Protein AF-A0A943UZG1-F1 (afdb_monomer_lite)

InterPro domains:
  IPR005538 LrgA/CidA family [PF03788] (62-153)
  IPR005538 LrgA/CidA family [PTHR33931] (46-167)

pLDDT: mean 73.99, std 17.22, range [40.12, 97.56]

Structure (mmCIF, N/CA/C/O backbone):
data_AF-A0A943UZG1-F1
#
_entry.id   AF-A0A943UZG1-F1
#
loop_
_atom_site.group_PDB
_atom_site.id
_atom_site.type_symbol
_atom_site.label_atom_id
_atom_site.label_alt_id
_atom_site.label_comp_id
_atom_site.label_asym_id
_atom_site.label_entity_id
_atom_site.label_seq_id
_atom_site.pdbx_PDB_ins_code
_atom_site.Cartn_x
_atom_site.Cartn_y
_atom_site.Cartn_z
_atom_site.occupancy
_atom_site.B_iso_or_equiv
_atom_site.auth_seq_id
_atom_site.auth_comp_id
_atom_site.auth_asym_id
_atom_site.auth_atom_id
_atom_site.pdbx_PDB_model_num
ATOM 1 N N . MET A 1 1 ? 29.639 22.829 13.812 1.00 42.31 1 MET A N 1
ATOM 2 C CA . MET A 1 1 ? 29.689 22.124 15.112 1.00 42.31 1 MET A CA 1
ATOM 3 C C . MET A 1 1 ? 29.071 20.750 14.927 1.00 42.31 1 MET A C 1
ATOM 5 O O . MET A 1 1 ? 27.861 20.647 14.809 1.00 42.31 1 MET A O 1
ATOM 9 N N . GLN A 1 2 ? 29.910 19.725 14.804 1.00 42.12 2 GLN A N 1
ATOM 10 C CA . GLN A 1 2 ? 29.537 18.347 14.486 1.00 42.12 2 GLN A CA 1
ATOM 11 C C . GLN A 1 2 ? 30.137 17.489 15.607 1.00 42.12 2 GLN A C 1
ATOM 13 O O . GLN A 1 2 ? 31.353 17.330 15.679 1.00 42.12 2 GLN A O 1
ATOM 18 N N . ARG A 1 3 ? 29.311 17.070 16.573 1.00 41.12 3 ARG A N 1
ATOM 19 C CA . ARG A 1 3 ? 29.753 16.275 17.729 1.00 41.12 3 ARG A CA 1
ATOM 20 C C . ARG A 1 3 ? 29.623 14.795 17.389 1.00 41.12 3 ARG A C 1
ATOM 22 O O . ARG A 1 3 ? 28.531 14.272 17.212 1.00 41.12 3 ARG A O 1
ATOM 29 N N . ILE A 1 4 ? 30.788 14.178 17.290 1.00 45.97 4 ILE A N 1
ATOM 30 C CA . ILE A 1 4 ? 31.050 12.746 17.222 1.00 45.97 4 ILE A CA 1
ATOM 31 C C . ILE A 1 4 ? 30.587 12.125 18.550 1.00 45.97 4 ILE A C 1
ATOM 33 O O . ILE A 1 4 ? 31.058 12.540 19.609 1.00 45.97 4 ILE A O 1
ATOM 37 N N . TYR A 1 5 ? 29.658 11.168 18.500 1.00 45.47 5 TYR A N 1
ATOM 38 C CA . TYR A 1 5 ? 29.278 10.349 19.653 1.00 45.47 5 TYR A CA 1
ATOM 39 C C . TYR A 1 5 ? 30.258 9.171 19.718 1.00 45.47 5 TYR A C 1
ATOM 41 O O . TYR A 1 5 ? 30.204 8.264 18.891 1.00 45.47 5 TYR A O 1
ATOM 49 N N . ILE A 1 6 ? 31.213 9.242 20.645 1.00 44.59 6 ILE A N 1
ATOM 50 C CA . ILE A 1 6 ? 32.049 8.108 21.043 1.00 44.59 6 ILE A CA 1
ATOM 51 C C . ILE A 1 6 ? 31.259 7.361 22.119 1.00 44.59 6 ILE A C 1
ATOM 53 O O . ILE A 1 6 ? 31.006 7.913 23.187 1.00 44.59 6 ILE A O 1
ATOM 57 N N . GLU A 1 7 ? 30.848 6.135 21.817 1.00 59.09 7 GLU A N 1
ATOM 58 C CA . GLU A 1 7 ? 30.328 5.174 22.796 1.00 59.09 7 GLU A CA 1
ATOM 59 C C . GLU A 1 7 ? 31.475 4.738 23.731 1.00 59.09 7 GLU A C 1
ATOM 61 O O . GLU A 1 7 ? 32.523 4.303 23.235 1.00 59.09 7 GLU A O 1
ATOM 66 N N . PRO A 1 8 ? 31.338 4.864 25.063 1.00 55.12 8 PRO A N 1
ATOM 67 C CA . PRO A 1 8 ? 32.316 4.332 25.995 1.00 55.12 8 PRO A CA 1
ATOM 68 C C . PRO A 1 8 ? 32.171 2.808 26.109 1.00 55.12 8 PRO A C 1
ATOM 70 O O . PRO A 1 8 ? 31.188 2.274 26.607 1.00 55.12 8 PRO A O 1
ATOM 73 N N . SER A 1 9 ? 33.213 2.113 25.655 1.00 61.81 9 SER A N 1
ATOM 74 C CA . SER A 1 9 ? 33.473 0.697 25.909 1.00 61.81 9 SER A CA 1
ATOM 75 C C . SER A 1 9 ? 33.658 0.456 27.414 1.00 61.81 9 SER A C 1
ATOM 77 O O . SER A 1 9 ? 34.782 0.505 27.923 1.00 61.81 9 SER A O 1
ATOM 79 N N . ASP A 1 10 ? 32.561 0.173 28.116 1.00 48.44 10 ASP A N 1
ATOM 80 C CA . ASP A 1 10 ? 32.548 -0.217 29.525 1.00 48.44 10 ASP A CA 1
ATOM 81 C C . ASP A 1 10 ? 33.181 -1.598 29.730 1.00 48.44 10 ASP A C 1
ATOM 83 O O . ASP A 1 10 ? 32.559 -2.660 29.676 1.00 48.44 10 ASP A O 1
ATOM 87 N N . ALA A 1 11 ? 34.477 -1.558 30.015 1.00 49.50 11 ALA A N 1
ATOM 88 C CA . ALA A 1 11 ? 35.235 -2.642 30.595 1.00 49.50 11 ALA A CA 1
ATOM 89 C C . ALA A 1 11 ? 35.336 -2.440 32.114 1.00 49.50 11 ALA A C 1
ATOM 91 O O . ALA A 1 11 ? 36.222 -1.722 32.574 1.00 49.50 11 ALA A O 1
ATOM 92 N N . ARG A 1 12 ? 34.514 -3.150 32.903 1.00 45.66 12 ARG A N 1
ATOM 93 C CA . ARG A 1 12 ? 35.023 -3.999 34.001 1.00 45.66 12 ARG A CA 1
ATOM 94 C C . ARG A 1 12 ? 33.934 -4.758 34.777 1.00 45.66 12 ARG A C 1
ATOM 96 O O . ARG A 1 12 ? 33.184 -4.177 35.548 1.00 45.66 12 ARG A O 1
ATOM 103 N N . ARG A 1 13 ? 34.131 -6.084 34.770 1.00 43.59 13 ARG A N 1
ATOM 104 C CA . ARG A 1 13 ? 34.257 -6.946 35.963 1.00 43.59 13 ARG A CA 1
ATOM 105 C C . ARG A 1 13 ? 32.963 -7.578 36.506 1.00 43.59 13 ARG A C 1
ATOM 107 O O . ARG A 1 13 ? 32.302 -7.041 37.380 1.00 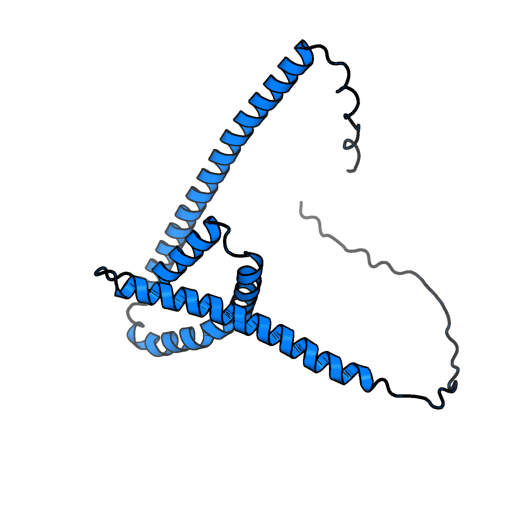43.59 13 ARG A O 1
ATOM 114 N N . SER A 1 14 ? 32.779 -8.852 36.170 1.00 41.06 14 SER A N 1
ATOM 115 C CA . SER A 1 14 ? 32.630 -9.873 37.211 1.00 41.06 14 SER A CA 1
ATOM 116 C C . SER A 1 14 ? 33.563 -11.040 36.894 1.00 41.06 14 SER A C 1
ATOM 118 O O . SER A 1 14 ? 33.477 -11.716 35.878 1.00 41.06 14 SER A O 1
ATOM 120 N N . THR A 1 15 ? 34.559 -11.162 37.756 1.00 48.59 15 THR A N 1
ATOM 121 C CA . THR A 1 15 ? 35.459 -12.292 37.902 1.00 48.59 15 THR A CA 1
ATOM 122 C C . THR A 1 15 ? 34.727 -13.387 38.666 1.00 48.59 15 THR A C 1
ATOM 124 O O . THR A 1 15 ? 34.298 -13.148 39.793 1.00 48.59 15 THR A O 1
ATOM 127 N N . THR A 1 16 ? 34.661 -14.586 38.111 1.00 50.47 16 THR A N 1
ATOM 128 C CA . THR A 1 16 ? 34.704 -15.824 38.894 1.00 50.47 16 THR A CA 1
ATOM 129 C C . THR A 1 16 ? 35.611 -16.789 38.128 1.00 50.47 16 THR A C 1
ATOM 131 O O . THR A 1 16 ? 35.355 -17.036 36.950 1.00 50.47 16 THR A O 1
ATOM 134 N N . PRO A 1 17 ? 36.729 -17.243 38.721 1.00 58.03 17 PRO A N 1
ATOM 135 C CA . PRO A 1 17 ? 37.514 -18.343 38.179 1.00 58.03 17 PRO A CA 1
ATOM 136 C C . PRO A 1 17 ? 36.690 -19.613 38.386 1.00 58.03 17 PRO A C 1
ATOM 138 O O . PRO A 1 17 ? 36.539 -20.044 39.526 1.00 58.03 17 PRO A O 1
ATOM 141 N N . ASP A 1 18 ? 36.104 -20.148 37.317 1.00 49.22 18 ASP A N 1
ATOM 142 C CA . ASP A 1 18 ? 35.483 -21.469 37.370 1.00 49.22 18 ASP A CA 1
ATOM 143 C C . ASP A 1 18 ? 36.518 -22.512 36.954 1.00 49.22 18 ASP A C 1
ATOM 145 O O . ASP A 1 18 ? 37.171 -22.414 35.910 1.00 49.22 18 ASP A O 1
ATOM 149 N N . ASP A 1 19 ? 36.722 -23.419 37.894 1.00 41.19 19 ASP A N 1
ATOM 150 C CA . ASP A 1 19 ? 37.766 -24.415 38.002 1.00 41.19 19 ASP A CA 1
ATOM 151 C C . ASP A 1 19 ? 37.566 -25.517 36.957 1.00 41.19 19 ASP A C 1
ATOM 153 O O . ASP A 1 19 ? 36.447 -25.931 36.649 1.00 41.19 19 ASP A O 1
ATOM 157 N N . GLY A 1 20 ? 38.667 -26.014 36.404 1.00 52.84 20 GLY A N 1
ATOM 158 C CA . GLY A 1 20 ? 38.650 -27.154 35.505 1.00 52.84 20 GLY A CA 1
ATOM 159 C C . GLY A 1 20 ? 38.309 -28.429 36.267 1.00 52.84 20 GLY A C 1
ATOM 160 O O . GLY A 1 20 ? 39.207 -29.186 36.622 1.00 52.84 20 GLY A O 1
ATOM 161 N N . THR A 1 21 ? 37.018 -28.714 36.439 1.00 40.12 21 THR A N 1
ATOM 162 C CA . THR A 1 21 ? 36.531 -30.046 36.815 1.00 40.12 21 THR A CA 1
ATOM 163 C C . THR A 1 21 ? 35.717 -30.649 35.664 1.00 40.12 21 THR A C 1
ATOM 165 O O . THR A 1 21 ? 34.626 -30.186 35.332 1.00 40.12 21 THR A O 1
ATOM 168 N N . PRO A 1 22 ? 36.238 -31.687 34.985 1.00 58.72 22 PRO A N 1
ATOM 169 C CA . PRO A 1 22 ? 35.410 -32.563 34.183 1.00 58.72 22 PRO A CA 1
ATOM 170 C C . PRO A 1 22 ? 34.643 -33.505 35.117 1.00 58.72 22 PRO A C 1
ATOM 172 O O . PRO A 1 22 ? 35.262 -34.153 35.957 1.00 58.72 22 PRO A O 1
ATOM 175 N N . ASN A 1 23 ? 33.341 -33.660 34.849 1.00 51.97 23 ASN A N 1
ATOM 176 C CA . ASN A 1 23 ? 32.463 -34.752 35.295 1.00 51.97 23 ASN A CA 1
ATOM 177 C C . ASN A 1 23 ? 31.695 -34.549 36.613 1.00 51.97 23 ASN A C 1
ATOM 179 O O . ASN A 1 23 ? 32.206 -34.816 37.692 1.00 51.97 23 ASN A O 1
ATOM 183 N N . GLU A 1 24 ? 30.398 -34.260 36.478 1.00 51.22 24 GLU A N 1
ATOM 184 C CA . GLU A 1 24 ? 29.400 -34.691 37.455 1.00 51.22 24 GLU A CA 1
ATOM 185 C C . GLU A 1 24 ? 28.135 -35.173 36.720 1.00 51.22 24 GLU A C 1
ATOM 187 O O . GLU A 1 24 ? 27.254 -34.415 36.323 1.00 51.22 24 GLU A O 1
ATOM 192 N N . GLN A 1 25 ? 28.119 -36.475 36.429 1.00 56.44 25 GLN A N 1
ATOM 193 C CA . GLN A 1 25 ? 27.022 -37.358 36.824 1.00 56.44 25 GLN A CA 1
ATOM 194 C C . GLN A 1 25 ? 25.585 -36.823 36.589 1.00 56.44 25 GLN A C 1
ATOM 196 O O . GLN A 1 25 ? 24.918 -36.364 37.511 1.00 56.44 25 GLN A O 1
ATOM 201 N N . ASN A 1 26 ? 25.030 -37.011 35.384 1.00 51.50 26 ASN A N 1
ATOM 202 C CA . ASN A 1 26 ? 23.569 -37.056 35.200 1.00 51.50 26 ASN A CA 1
ATOM 203 C C . ASN A 1 26 ? 23.139 -38.431 34.650 1.00 51.50 26 ASN A C 1
ATOM 205 O O . ASN A 1 26 ? 23.034 -38.587 33.428 1.00 51.50 26 ASN A O 1
ATOM 209 N N . PRO A 1 27 ? 22.946 -39.444 35.518 1.00 58.12 27 PRO A N 1
ATOM 210 C CA . PRO A 1 27 ? 22.469 -40.762 35.136 1.00 58.12 27 PRO A CA 1
ATOM 211 C C . PRO A 1 27 ? 20.939 -40.830 35.300 1.00 58.12 27 PRO A C 1
ATOM 213 O O . PRO A 1 27 ? 20.407 -40.621 36.382 1.00 58.12 27 PRO A O 1
ATOM 216 N N . ASP A 1 28 ? 20.252 -41.151 34.204 1.00 51.72 28 ASP A N 1
ATOM 217 C CA . ASP A 1 28 ? 18.876 -41.661 34.129 1.00 51.72 28 ASP A CA 1
ATOM 218 C C . ASP A 1 28 ? 17.694 -40.772 34.571 1.00 51.72 28 ASP A C 1
ATOM 220 O O . ASP A 1 28 ? 17.421 -40.563 35.748 1.00 51.72 28 ASP A O 1
ATOM 224 N N . GLY A 1 29 ? 16.830 -40.432 33.600 1.00 51.03 29 GLY A N 1
ATOM 225 C CA . GLY A 1 29 ? 15.393 -40.386 33.895 1.00 51.03 29 GLY A CA 1
ATOM 226 C C . GLY A 1 29 ? 14.535 -39.399 33.109 1.00 51.03 29 GLY A C 1
ATOM 227 O O . GLY A 1 29 ? 14.232 -38.314 33.581 1.00 51.03 29 GLY A O 1
ATOM 228 N N . ILE A 1 30 ? 13.973 -39.879 31.994 1.00 54.44 30 ILE A N 1
ATOM 229 C CA . ILE A 1 30 ? 12.757 -39.368 31.326 1.00 54.44 30 ILE A CA 1
ATOM 230 C C . ILE A 1 30 ? 12.957 -38.147 30.408 1.00 54.44 30 ILE A C 1
ATOM 232 O O . ILE A 1 30 ? 12.851 -36.979 30.770 1.00 54.44 30 ILE A O 1
ATOM 236 N N . ALA A 1 31 ? 13.104 -38.457 29.119 1.00 61.31 31 ALA A N 1
ATOM 237 C CA . ALA A 1 31 ? 12.947 -37.509 28.027 1.00 61.31 31 ALA A CA 1
ATOM 238 C C . ALA A 1 31 ? 11.597 -36.754 28.112 1.00 61.31 31 ALA A C 1
ATOM 240 O O . ALA A 1 31 ? 10.551 -37.398 28.239 1.00 61.31 31 ALA A O 1
ATOM 241 N N . PRO A 1 32 ? 11.544 -35.424 27.895 1.00 56.97 32 PRO A N 1
ATOM 242 C CA . PRO A 1 32 ? 10.287 -34.681 27.830 1.00 56.97 32 PRO A CA 1
ATOM 243 C C . PRO A 1 32 ? 9.597 -34.896 26.467 1.00 56.97 32 PRO A C 1
ATOM 245 O O . PRO A 1 32 ? 9.333 -33.957 25.715 1.00 56.97 32 PRO A O 1
ATOM 248 N N . ARG A 1 33 ? 9.309 -36.152 26.093 1.00 57.81 33 ARG A N 1
ATOM 249 C CA . ARG A 1 33 ? 8.631 -36.493 24.826 1.00 57.81 33 ARG A CA 1
ATOM 250 C C . ARG A 1 33 ? 7.138 -36.146 24.847 1.00 57.81 33 ARG A C 1
ATOM 252 O O . ARG A 1 33 ? 6.576 -35.872 23.788 1.00 57.81 33 ARG A O 1
ATOM 259 N N . ALA A 1 34 ? 6.523 -36.050 26.027 1.00 54.53 34 ALA A N 1
ATOM 260 C CA . ALA A 1 34 ? 5.116 -35.666 26.176 1.00 54.53 34 ALA A CA 1
ATOM 261 C C . ALA A 1 34 ? 4.834 -34.209 25.750 1.00 54.53 34 ALA A C 1
ATOM 263 O O . ALA A 1 34 ? 3.769 -33.921 25.218 1.00 54.53 34 ALA A O 1
ATOM 264 N N . ARG A 1 35 ? 5.811 -33.293 25.860 1.00 56.38 35 ARG A N 1
ATOM 265 C CA . ARG A 1 35 ? 5.616 -31.862 25.545 1.00 56.38 35 ARG A CA 1
ATOM 266 C C . ARG A 1 35 ? 5.685 -31.524 24.049 1.00 56.38 35 ARG A C 1
ATOM 268 O O . ARG A 1 35 ? 5.216 -30.463 23.636 1.00 56.38 35 ARG A O 1
ATOM 275 N N . ARG A 1 36 ? 6.281 -32.393 23.217 1.00 55.12 36 ARG A N 1
ATOM 276 C CA . ARG A 1 36 ? 6.397 -32.162 21.759 1.00 55.12 36 ARG A CA 1
ATOM 277 C C . ARG A 1 36 ? 5.070 -32.360 21.025 1.00 55.12 36 ARG A C 1
ATOM 279 O O . ARG A 1 36 ? 4.822 -31.664 20.043 1.00 55.12 36 ARG A O 1
ATOM 286 N N . ARG A 1 37 ? 4.217 -33.271 21.501 1.00 55.31 37 ARG A N 1
ATOM 287 C CA . ARG A 1 37 ? 2.959 -33.628 20.824 1.00 55.31 37 ARG A CA 1
ATOM 288 C C . ARG A 1 37 ? 1.903 -32.521 20.932 1.00 55.31 37 ARG A C 1
ATOM 290 O O . ARG A 1 37 ? 1.179 -32.268 19.972 1.00 55.31 37 ARG A O 1
ATOM 297 N N . ASP A 1 38 ? 1.908 -31.779 22.037 1.00 51.47 38 ASP A N 1
ATOM 298 C CA . ASP A 1 38 ? 0.957 -30.685 22.271 1.00 51.47 38 ASP A CA 1
ATOM 299 C C . ASP A 1 38 ? 1.320 -29.401 21.513 1.00 51.47 38 ASP A C 1
ATOM 301 O O . ASP A 1 38 ? 0.439 -28.641 21.104 1.00 51.47 38 ASP A O 1
ATOM 305 N N . LYS A 1 39 ? 2.616 -29.172 21.250 1.00 52.12 39 LYS A N 1
ATOM 306 C CA . LYS A 1 39 ? 3.095 -28.004 20.491 1.00 52.12 39 LYS A CA 1
ATOM 307 C C . LYS A 1 39 ? 2.627 -28.056 19.030 1.00 52.12 39 LYS A C 1
ATOM 309 O O . LYS A 1 39 ? 2.062 -27.082 18.544 1.00 52.12 39 LYS A O 1
ATOM 314 N N . ALA A 1 40 ? 2.718 -29.224 18.389 1.00 55.38 40 ALA A N 1
ATOM 315 C CA . ALA A 1 40 ? 2.257 -29.430 17.010 1.00 55.38 40 ALA A CA 1
ATOM 316 C C . ALA A 1 40 ? 0.739 -29.199 16.837 1.00 55.38 40 ALA A C 1
ATOM 318 O O . ALA A 1 40 ? 0.288 -28.626 15.840 1.00 55.38 40 ALA A O 1
ATOM 319 N N . LYS A 1 41 ? -0.064 -29.586 17.840 1.00 54.66 41 LYS A N 1
ATOM 320 C CA . LYS A 1 41 ? -1.522 -29.383 17.822 1.00 54.66 41 LYS A CA 1
ATOM 321 C C . LYS A 1 41 ? -1.912 -27.926 18.105 1.00 54.66 41 LYS A C 1
ATOM 323 O O . LYS A 1 41 ? -2.911 -27.445 17.569 1.00 54.66 41 LYS A O 1
ATOM 328 N N . ARG A 1 42 ? -1.123 -27.208 18.916 1.00 58.00 42 ARG A N 1
ATOM 329 C CA . ARG A 1 42 ? -1.310 -25.776 19.208 1.00 58.00 42 ARG A CA 1
ATOM 330 C C . ARG A 1 42 ? -0.932 -24.889 18.020 1.00 58.00 42 ARG A C 1
ATOM 332 O O . ARG A 1 42 ? -1.643 -23.924 17.750 1.00 58.00 42 ARG A O 1
ATOM 339 N N . ASP A 1 43 ? 0.118 -25.246 17.287 1.00 62.19 43 ASP A N 1
ATOM 340 C CA . ASP A 1 43 ? 0.567 -24.504 16.103 1.00 62.19 43 ASP A CA 1
ATOM 341 C C . ASP A 1 43 ? -0.420 -24.654 14.929 1.00 62.19 43 ASP A C 1
ATOM 343 O O . ASP A 1 43 ? -0.740 -23.670 14.265 1.00 62.19 43 ASP A O 1
ATOM 347 N N . SER A 1 44 ? -1.040 -25.829 14.763 1.00 62.91 44 SER A N 1
ATOM 348 C CA . SER A 1 44 ? -2.086 -26.048 13.745 1.00 62.91 44 SER A CA 1
ATOM 349 C C . SER A 1 44 ? -3.372 -25.249 14.009 1.00 62.91 44 SER A C 1
ATOM 351 O O . SER A 1 44 ? -4.003 -24.757 13.077 1.00 62.91 44 SER A O 1
ATOM 353 N N . ARG A 1 45 ? -3.759 -25.058 15.281 1.00 63.03 45 ARG A N 1
ATOM 354 C CA . ARG A 1 45 ? -4.920 -24.216 15.639 1.00 63.03 45 ARG A CA 1
ATOM 355 C C . ARG A 1 45 ? -4.657 -22.731 15.381 1.00 63.03 45 ARG A C 1
ATOM 357 O O . ARG A 1 45 ? -5.561 -22.022 14.952 1.00 63.03 45 ARG A O 1
ATOM 364 N N . LYS A 1 46 ? -3.419 -22.272 15.598 1.00 64.69 46 LYS A N 1
ATOM 365 C CA . LYS A 1 46 ? -2.994 -20.905 15.260 1.00 64.69 46 LYS A CA 1
ATOM 366 C C . LYS A 1 46 ? -2.956 -20.680 13.749 1.00 64.69 46 LYS A C 1
ATOM 368 O O . LYS A 1 46 ? -3.407 -19.638 13.287 1.00 64.69 46 LYS A O 1
ATOM 373 N N . LEU A 1 47 ? -2.486 -21.671 12.988 1.00 69.88 47 LEU A N 1
ATOM 374 C CA . LEU A 1 47 ? -2.504 -21.628 11.526 1.00 69.88 47 LEU A CA 1
ATOM 375 C C . LEU A 1 47 ? -3.941 -21.587 10.982 1.00 69.88 47 LEU A C 1
ATOM 377 O O . LEU A 1 47 ? -4.243 -20.769 10.121 1.00 69.88 47 LEU A O 1
ATOM 381 N N . GLY A 1 48 ? -4.854 -22.387 11.545 1.00 73.50 48 GLY A N 1
ATOM 382 C CA . GLY A 1 48 ? -6.274 -22.354 11.177 1.00 73.50 48 GLY A CA 1
ATOM 383 C C . GLY A 1 48 ? -6.933 -20.993 11.427 1.00 73.50 48 GLY A C 1
ATOM 384 O O . GLY A 1 48 ? -7.721 -20.523 10.609 1.00 73.50 48 GLY A O 1
ATOM 385 N N . MET A 1 49 ? -6.556 -20.311 12.511 1.00 73.38 49 MET A N 1
ATOM 386 C CA . MET A 1 49 ? -7.026 -18.956 12.811 1.00 73.38 49 MET A CA 1
ATOM 387 C C . MET A 1 49 ? -6.522 -17.922 11.785 1.00 73.38 49 MET A C 1
ATOM 389 O O . MET A 1 49 ? -7.274 -17.022 11.421 1.00 73.38 49 MET A O 1
ATOM 393 N N . PHE A 1 50 ? -5.308 -18.098 11.249 1.00 77.38 50 PHE A N 1
ATOM 394 C CA . PHE A 1 50 ? -4.782 -17.312 10.123 1.00 77.38 50 PHE A CA 1
ATOM 395 C C . PHE A 1 50 ? -5.522 -17.595 8.811 1.00 77.38 50 PHE A C 1
ATOM 397 O O . PHE A 1 50 ? -5.903 -16.661 8.110 1.00 77.38 50 PHE A O 1
ATOM 404 N N . CYS A 1 51 ? -5.769 -18.867 8.485 1.00 79.56 51 CYS A N 1
ATOM 405 C CA . CYS A 1 51 ? -6.517 -19.241 7.282 1.00 79.56 51 CYS A CA 1
ATOM 406 C C . CYS A 1 51 ? -7.936 -18.659 7.295 1.00 79.56 51 CYS A C 1
ATOM 408 O O . CYS A 1 51 ? -8.408 -18.188 6.266 1.00 79.56 51 CYS A O 1
ATOM 410 N N . ILE A 1 52 ? -8.593 -18.626 8.458 1.00 80.50 52 ILE A N 1
ATOM 411 C CA . ILE A 1 52 ? -9.911 -17.998 8.627 1.00 80.50 52 ILE A CA 1
ATOM 412 C C . ILE A 1 52 ? -9.847 -16.483 8.405 1.00 80.50 52 ILE A C 1
ATOM 414 O O . ILE A 1 52 ? -10.743 -15.919 7.784 1.00 80.50 52 ILE A O 1
ATOM 418 N N . GLN A 1 53 ? -8.795 -15.810 8.875 1.00 83.50 53 GLN A N 1
ATOM 419 C CA . GLN A 1 53 ? -8.613 -14.377 8.623 1.00 83.50 53 GLN A CA 1
ATOM 420 C C . GLN A 1 53 ? -8.330 -14.082 7.143 1.00 83.50 53 GLN A C 1
ATOM 422 O O . GLN A 1 53 ? -8.861 -13.114 6.600 1.00 83.50 53 GLN A O 1
ATOM 427 N N . LEU A 1 54 ? -7.556 -14.937 6.466 1.00 84.88 54 LEU A N 1
ATOM 428 C CA . LEU A 1 54 ? -7.325 -14.828 5.025 1.00 84.88 54 LEU A CA 1
ATOM 429 C C . LEU A 1 54 ? -8.619 -15.073 4.239 1.00 84.88 54 LEU A C 1
ATOM 431 O O . LEU A 1 54 ? -8.924 -14.333 3.309 1.00 84.88 54 LEU A O 1
ATOM 435 N N . ALA A 1 55 ? -9.401 -16.075 4.646 1.00 85.25 55 ALA A N 1
ATOM 436 C CA . ALA A 1 55 ? -10.704 -16.373 4.064 1.00 85.25 55 ALA A CA 1
ATOM 437 C C . ALA A 1 55 ? -11.699 -15.225 4.275 1.00 85.25 55 ALA A C 1
ATOM 439 O O . ALA A 1 55 ? -12.486 -14.937 3.381 1.00 85.25 55 ALA A O 1
ATOM 440 N N . PHE A 1 56 ? -11.635 -14.526 5.412 1.00 85.94 56 PHE A N 1
ATOM 441 C CA . PHE A 1 56 ? -12.428 -13.322 5.643 1.00 85.94 56 PHE A CA 1
ATOM 442 C C . PHE A 1 56 ? -12.056 -12.200 4.662 1.00 85.94 56 PHE A C 1
ATOM 444 O O . PHE A 1 56 ? -12.943 -11.651 4.013 1.00 85.94 56 PHE A O 1
ATOM 451 N N . LEU A 1 57 ? -10.760 -11.902 4.492 1.00 87.31 57 LEU A N 1
ATOM 452 C CA . LEU A 1 57 ? -10.293 -10.912 3.512 1.00 87.31 57 LEU A CA 1
ATOM 453 C C . LEU A 1 57 ? -10.703 -11.300 2.080 1.00 87.31 57 LEU A C 1
ATOM 455 O O . LEU A 1 57 ? -11.223 -10.469 1.340 1.00 87.31 57 LEU A O 1
ATOM 459 N N . ALA A 1 58 ? -10.530 -12.571 1.710 1.00 8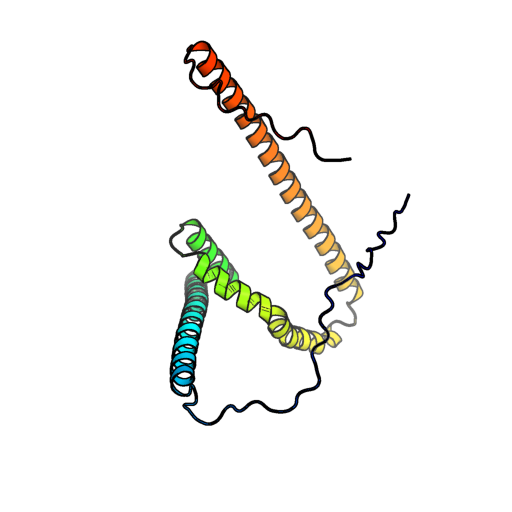7.31 58 ALA A N 1
ATOM 460 C CA . ALA A 1 58 ? -10.969 -13.100 0.421 1.00 87.31 58 ALA A CA 1
ATOM 461 C C . ALA A 1 58 ? -12.494 -12.996 0.244 1.00 87.31 58 ALA A C 1
ATOM 463 O O . ALA A 1 58 ? -12.961 -12.647 -0.837 1.00 87.31 58 ALA A O 1
ATOM 464 N N . GLY A 1 59 ? -13.263 -13.234 1.308 1.00 88.25 59 GLY A N 1
ATOM 465 C CA . GLY A 1 59 ? -14.713 -13.073 1.332 1.00 88.25 59 GLY A CA 1
ATOM 466 C C . GLY A 1 59 ? -15.140 -11.629 1.084 1.00 88.25 59 GLY A C 1
ATOM 467 O O . GLY A 1 59 ? -16.008 -11.391 0.251 1.00 88.25 59 GLY A O 1
ATOM 468 N N . VAL A 1 60 ? -14.489 -10.653 1.727 1.00 86.44 60 VAL A N 1
ATOM 469 C CA . VAL A 1 60 ? -14.749 -9.224 1.476 1.00 86.44 60 VAL A CA 1
ATOM 470 C C . VAL A 1 60 ? -14.419 -8.850 0.031 1.00 86.44 60 VAL A C 1
ATOM 472 O O . VAL A 1 60 ? -15.217 -8.170 -0.610 1.00 86.44 60 VAL A O 1
ATOM 475 N N . CYS A 1 61 ? -13.298 -9.333 -0.514 1.00 88.44 61 CYS A N 1
ATOM 476 C CA . CYS A 1 61 ? -12.954 -9.116 -1.920 1.00 88.44 61 CYS A CA 1
ATOM 477 C C . CYS A 1 61 ? -13.976 -9.747 -2.879 1.00 88.44 61 CYS A C 1
ATOM 479 O O . CYS A 1 61 ? -14.348 -9.137 -3.878 1.00 88.44 61 CYS A O 1
ATOM 481 N N . TYR A 1 62 ? -14.465 -10.949 -2.570 1.00 89.44 62 TYR A N 1
ATOM 482 C CA . TYR A 1 62 ? -15.487 -11.626 -3.366 1.00 89.44 62 TYR A CA 1
ATOM 483 C C . TYR A 1 62 ? -16.811 -10.858 -3.353 1.00 89.44 62 TYR A C 1
ATOM 485 O O . TYR A 1 62 ? -17.394 -10.617 -4.409 1.00 89.44 62 TYR A O 1
ATOM 493 N N . VAL A 1 63 ? -17.252 -10.405 -2.175 1.00 86.75 63 VAL A N 1
ATOM 494 C CA . VAL A 1 63 ? -18.445 -9.561 -2.033 1.00 86.75 63 VAL A CA 1
ATOM 495 C C . VAL A 1 63 ? -18.256 -8.238 -2.773 1.00 86.75 63 VAL A C 1
ATOM 497 O O . VAL A 1 63 ? -19.139 -7.837 -3.522 1.00 86.75 63 VAL A O 1
ATOM 500 N N . GLY A 1 64 ? -17.100 -7.582 -2.643 1.00 85.00 64 GLY A N 1
ATOM 501 C CA . GLY A 1 64 ? -16.809 -6.339 -3.359 1.00 85.00 64 GLY A CA 1
ATOM 502 C C . GLY A 1 64 ? -16.800 -6.500 -4.876 1.00 85.00 64 GLY A C 1
ATOM 503 O O . GLY A 1 64 ? -17.299 -5.624 -5.583 1.00 85.00 64 GLY A O 1
ATOM 504 N N . ASN A 1 65 ? -16.323 -7.638 -5.380 1.00 86.94 65 ASN A N 1
ATOM 505 C CA . ASN A 1 65 ? -16.387 -7.965 -6.800 1.00 86.94 65 ASN A CA 1
ATOM 506 C C . ASN A 1 65 ? -17.820 -8.283 -7.264 1.00 86.94 65 ASN A C 1
ATOM 508 O O . ASN A 1 65 ? -18.230 -7.827 -8.326 1.00 86.94 65 ASN A O 1
ATOM 512 N N . ALA A 1 66 ? -18.609 -9.003 -6.460 1.00 84.06 66 ALA A N 1
ATOM 513 C CA . ALA A 1 66 ? -20.015 -9.290 -6.757 1.00 84.06 66 ALA A CA 1
ATOM 514 C C . ALA A 1 66 ? -20.882 -8.016 -6.765 1.00 84.06 66 ALA A C 1
ATOM 516 O O . ALA A 1 66 ? -21.751 -7.850 -7.622 1.00 84.06 66 ALA A O 1
ATOM 517 N N . VAL A 1 67 ? -20.612 -7.086 -5.843 1.00 81.19 67 VAL A N 1
ATOM 518 C CA . VAL A 1 67 ? -21.257 -5.767 -5.793 1.00 81.19 67 VAL A CA 1
ATOM 519 C C . VAL A 1 67 ? -20.848 -4.927 -7.003 1.00 81.19 67 VAL A C 1
ATOM 521 O O . VAL A 1 67 ? -21.717 -4.371 -7.664 1.00 81.19 67 VAL A O 1
ATOM 524 N N . SER A 1 68 ? -19.556 -4.887 -7.344 1.00 82.25 68 SER A N 1
ATOM 525 C CA . SER A 1 68 ? -19.055 -4.209 -8.551 1.00 82.25 68 SER A CA 1
ATOM 526 C C . SER A 1 68 ? -19.706 -4.755 -9.828 1.00 82.25 68 SER A C 1
ATOM 528 O O . SER A 1 68 ? -20.159 -3.969 -10.648 1.00 82.25 68 SER A O 1
ATOM 530 N N . ALA A 1 69 ? -19.862 -6.077 -9.953 1.00 76.19 69 ALA A N 1
ATOM 531 C CA . ALA A 1 69 ? -20.531 -6.705 -11.094 1.00 76.19 69 ALA A CA 1
ATOM 532 C C . ALA A 1 69 ? -22.043 -6.416 -11.165 1.00 76.19 69 ALA A C 1
ATOM 534 O O . ALA A 1 69 ? -22.631 -6.470 -12.243 1.00 76.19 69 ALA A O 1
ATOM 535 N N . SER A 1 70 ? -22.676 -6.116 -10.026 1.00 74.38 70 SER A N 1
ATOM 536 C CA . SER A 1 70 ? -24.095 -5.740 -9.959 1.00 74.38 70 SER A CA 1
ATOM 537 C C . SER A 1 70 ? -24.326 -4.262 -10.291 1.00 74.38 70 SER A C 1
ATOM 539 O O . SER A 1 70 ? -25.450 -3.870 -10.605 1.00 74.38 70 SER A O 1
ATOM 541 N N . LEU A 1 71 ? -23.280 -3.432 -10.225 1.00 69.94 71 LEU A N 1
ATOM 542 C CA . LEU A 1 71 ? -23.334 -2.039 -10.644 1.00 69.94 71 LEU A CA 1
ATOM 543 C C . LEU A 1 71 ? -22.991 -1.931 -12.146 1.00 69.94 71 LEU A C 1
ATOM 545 O O . LEU A 1 71 ? -21.937 -2.392 -12.569 1.00 69.94 71 LEU A O 1
ATOM 549 N N . PRO A 1 72 ? -23.805 -1.243 -12.966 1.00 65.75 72 PRO A N 1
ATOM 550 C CA . PRO A 1 72 ? -23.558 -1.052 -14.404 1.00 65.75 72 PRO A CA 1
ATOM 551 C C . PRO A 1 72 ? -22.397 -0.085 -14.727 1.00 65.75 72 PRO A C 1
ATOM 553 O O . PRO A 1 72 ? -22.253 0.369 -15.860 1.00 65.75 72 PRO A O 1
ATOM 556 N N . ILE A 1 73 ? -21.579 0.268 -13.733 1.00 66.75 73 ILE A N 1
ATOM 557 C CA . ILE A 1 73 ? -20.474 1.223 -13.832 1.00 66.75 73 ILE A CA 1
ATOM 558 C C . ILE A 1 73 ? -19.166 0.431 -13.797 1.00 66.75 73 ILE A C 1
ATOM 560 O O . ILE A 1 73 ? -18.976 -0.390 -12.905 1.00 66.75 73 ILE A O 1
ATOM 564 N N . ALA A 1 74 ? -18.243 0.695 -14.726 1.00 69.75 74 ALA A N 1
ATOM 565 C CA . ALA A 1 74 ? -16.952 0.007 -14.835 1.00 69.75 74 ALA A CA 1
ATOM 566 C C . ALA A 1 74 ? -15.960 0.414 -13.722 1.00 69.75 74 ALA A C 1
ATOM 568 O O . ALA A 1 74 ? -14.882 0.941 -13.989 1.00 69.75 74 ALA A O 1
ATOM 569 N N . ILE A 1 75 ? -16.326 0.209 -12.456 1.00 76.75 75 ILE A N 1
ATOM 570 C CA . ILE A 1 75 ? -15.427 0.380 -11.315 1.00 76.75 75 ILE A CA 1
ATOM 571 C C . ILE A 1 75 ? -14.770 -0.976 -11.049 1.00 76.75 75 ILE A C 1
ATOM 573 O O . ILE A 1 75 ? -15.485 -1.931 -10.745 1.00 76.75 75 ILE A O 1
ATOM 577 N N . PRO A 1 76 ? -13.431 -1.089 -11.122 1.00 82.94 76 PRO A N 1
ATOM 578 C CA . PRO A 1 76 ? -12.733 -2.325 -10.793 1.00 82.94 76 PRO A CA 1
ATOM 579 C C . PRO A 1 76 ? -13.102 -2.819 -9.389 1.00 82.94 76 PRO A C 1
ATOM 581 O O . PRO A 1 76 ? -13.038 -2.050 -8.424 1.00 82.94 76 PRO A O 1
ATOM 584 N N . GLY A 1 77 ? -13.409 -4.113 -9.254 1.00 84.62 77 GLY A N 1
ATOM 585 C CA . GLY A 1 77 ? -13.816 -4.725 -7.982 1.00 84.62 77 GLY A CA 1
ATOM 586 C C . GLY A 1 77 ? -12.847 -4.481 -6.814 1.00 84.62 77 GLY A C 1
ATOM 587 O O . GLY A 1 77 ? -13.280 -4.419 -5.661 1.00 84.62 77 GLY A O 1
ATOM 588 N N . ASN A 1 78 ? -11.555 -4.243 -7.086 1.00 89.19 78 ASN A N 1
ATOM 589 C CA . ASN A 1 78 ? -10.559 -3.869 -6.071 1.00 89.19 78 ASN A CA 1
ATOM 590 C C . ASN A 1 78 ? -10.937 -2.595 -5.301 1.00 89.19 78 ASN A C 1
ATOM 592 O O . ASN A 1 78 ? -10.795 -2.557 -4.080 1.00 89.19 78 ASN A O 1
ATOM 596 N N . ILE A 1 79 ? -11.432 -1.560 -5.987 1.00 91.25 79 ILE A N 1
ATOM 597 C CA . ILE A 1 79 ? -11.784 -0.281 -5.352 1.00 91.25 79 ILE A CA 1
ATOM 598 C C . ILE A 1 79 ? -13.031 -0.467 -4.481 1.00 91.25 79 ILE A C 1
ATOM 600 O O . ILE A 1 79 ? -13.061 -0.005 -3.341 1.00 91.25 79 ILE A O 1
ATOM 604 N N . CYS A 1 80 ? -14.025 -1.214 -4.974 1.00 89.81 80 CYS A N 1
ATOM 605 C CA . CYS A 1 80 ? -15.217 -1.565 -4.200 1.00 89.81 80 CYS A CA 1
ATOM 606 C C . CYS A 1 80 ? -14.867 -2.361 -2.939 1.00 89.81 80 CYS A C 1
ATOM 608 O O . CYS A 1 80 ? -15.398 -2.074 -1.871 1.00 89.81 80 CYS A O 1
ATOM 610 N N . SER A 1 81 ? -13.940 -3.313 -3.036 1.00 89.94 81 SER A N 1
ATOM 611 C CA . SER A 1 81 ? -13.493 -4.122 -1.896 1.00 89.94 81 SER A CA 1
ATOM 612 C C . SER A 1 81 ? -12.796 -3.271 -0.827 1.00 89.94 81 SER A C 1
ATOM 614 O O . SER A 1 81 ? -13.064 -3.442 0.361 1.00 89.94 81 SER A O 1
ATOM 616 N N . MET A 1 82 ? -11.962 -2.307 -1.240 1.00 90.12 82 MET A N 1
ATOM 617 C CA . MET A 1 82 ? -11.321 -1.349 -0.328 1.00 90.12 82 MET A CA 1
ATOM 618 C C . MET A 1 82 ? -12.340 -0.429 0.351 1.00 90.12 82 MET A C 1
ATOM 620 O O . MET A 1 82 ? -12.262 -0.210 1.559 1.00 90.12 82 MET A O 1
ATOM 624 N N . ALA A 1 83 ? -13.324 0.074 -0.399 1.00 90.06 83 ALA A N 1
ATOM 625 C CA . ALA A 1 83 ? -14.385 0.918 0.145 1.00 90.06 83 ALA A CA 1
ATOM 626 C C . ALA A 1 83 ? -15.290 0.152 1.124 1.00 90.06 83 ALA A C 1
ATOM 628 O O . ALA A 1 83 ? -15.592 0.658 2.201 1.00 90.06 83 ALA A O 1
ATOM 629 N N . ILE A 1 84 ? -15.682 -1.081 0.786 1.00 88.12 84 ILE A N 1
ATOM 630 C CA . ILE A 1 84 ? -16.465 -1.952 1.671 1.00 88.12 84 ILE A CA 1
ATOM 631 C C . ILE A 1 84 ? -15.699 -2.205 2.960 1.00 88.12 84 ILE A C 1
ATOM 633 O O . ILE A 1 84 ? -16.262 -1.965 4.021 1.00 88.12 84 ILE A O 1
ATOM 637 N N . LEU A 1 85 ? -14.428 -2.622 2.885 1.00 87.81 85 LEU A N 1
ATOM 638 C CA . LEU A 1 85 ? -13.595 -2.856 4.067 1.00 87.81 85 LEU A CA 1
ATOM 639 C C . LEU A 1 85 ? -13.506 -1.598 4.946 1.00 87.81 85 LEU A C 1
ATOM 641 O O . LEU A 1 85 ? -13.606 -1.700 6.165 1.00 87.81 85 LEU A O 1
ATOM 645 N N . LEU A 1 86 ? -13.367 -0.419 4.330 1.00 89.56 86 LEU A N 1
ATOM 646 C CA . LEU A 1 86 ? -13.332 0.861 5.033 1.00 89.56 86 LEU A CA 1
ATOM 647 C C . LEU A 1 86 ? -14.646 1.155 5.771 1.00 89.56 86 LEU A C 1
ATOM 649 O O . LEU A 1 86 ? -14.608 1.505 6.946 1.00 89.56 86 LEU A O 1
ATOM 653 N N . VAL A 1 87 ? -15.802 0.992 5.122 1.00 88.38 87 VAL A N 1
ATOM 654 C CA . VAL A 1 87 ? -17.120 1.200 5.755 1.00 88.38 87 VAL A CA 1
ATOM 655 C C . VAL A 1 87 ? -17.318 0.230 6.919 1.00 88.38 87 VAL A C 1
ATOM 657 O O . VAL A 1 87 ? -17.725 0.626 8.007 1.00 88.38 87 VAL A O 1
ATOM 660 N N . LEU A 1 88 ? -16.960 -1.032 6.702 1.00 85.31 88 LEU A N 1
ATOM 661 C CA . LEU A 1 88 ? -17.011 -2.107 7.686 1.00 85.31 88 LEU A CA 1
ATOM 662 C C . LEU A 1 88 ? -16.118 -1.826 8.912 1.00 85.31 88 LEU A C 1
ATOM 664 O O . LEU A 1 88 ? -16.502 -2.143 10.040 1.00 85.31 88 LEU A O 1
ATOM 668 N N . LEU A 1 89 ? -14.959 -1.197 8.693 1.00 85.19 89 LEU A N 1
ATOM 669 C CA . LEU A 1 89 ? -14.043 -0.759 9.745 1.00 85.19 89 LEU A CA 1
ATOM 670 C C . LEU A 1 89 ? -14.589 0.462 10.502 1.00 85.19 89 LEU A C 1
ATOM 672 O O . LEU A 1 89 ? -14.571 0.471 11.729 1.00 85.19 89 LEU A O 1
ATOM 676 N N . ILE A 1 90 ? -15.135 1.459 9.794 1.00 85.44 90 ILE A N 1
ATOM 677 C CA . ILE A 1 90 ? -15.747 2.654 10.405 1.00 85.44 90 ILE A CA 1
ATOM 678 C C . ILE A 1 90 ? -16.968 2.280 11.257 1.00 85.44 90 ILE A C 1
ATOM 680 O O . ILE A 1 90 ? -17.168 2.860 12.321 1.00 85.44 90 ILE A O 1
ATOM 684 N N . SER A 1 91 ? -17.770 1.298 10.835 1.00 83.69 91 SER A N 1
ATOM 685 C CA . SER A 1 91 ? -18.908 0.807 11.624 1.00 83.69 91 SER A CA 1
ATOM 686 C C . SER A 1 91 ? -18.501 0.099 12.924 1.00 83.69 91 SER A C 1
ATOM 688 O O . SER A 1 91 ? -19.378 -0.194 13.732 1.00 83.69 91 SER A O 1
ATOM 690 N N . GLY A 1 92 ? -17.213 -0.201 13.148 1.00 73.12 92 GLY A N 1
ATOM 691 C CA . GLY A 1 92 ? -16.717 -0.827 14.382 1.00 73.12 92 GLY A CA 1
ATOM 692 C C . GLY A 1 92 ? -17.191 -2.270 14.605 1.00 73.12 92 GLY A C 1
ATOM 693 O O . GLY A 1 92 ? -16.943 -2.851 15.657 1.00 73.12 92 GLY A O 1
ATOM 694 N N . ILE A 1 93 ? -17.872 -2.864 13.619 1.00 68.62 93 ILE A N 1
ATOM 695 C CA . ILE A 1 93 ? -18.434 -4.224 13.684 1.00 68.62 93 ILE A CA 1
ATOM 696 C C . ILE A 1 93 ? -17.323 -5.281 13.586 1.00 68.62 93 ILE A C 1
ATOM 698 O O . ILE A 1 93 ? -17.484 -6.414 14.042 1.00 68.62 93 ILE A O 1
ATOM 702 N N . ILE A 1 94 ? -16.178 -4.926 13.002 1.00 69.25 94 ILE A N 1
ATOM 703 C CA . ILE A 1 94 ? -15.062 -5.845 12.799 1.00 69.25 94 ILE A CA 1
ATOM 704 C C . ILE A 1 94 ? -13.945 -5.509 13.762 1.00 69.25 94 ILE A C 1
ATOM 706 O O . ILE A 1 94 ? -13.471 -4.378 13.810 1.00 69.25 94 ILE A O 1
ATOM 710 N N . ALA A 1 95 ? -13.484 -6.536 14.474 1.00 68.69 95 ALA A N 1
ATOM 711 C CA . ALA A 1 95 ? -12.268 -6.463 15.261 1.00 68.69 95 ALA A CA 1
ATOM 712 C C . ALA A 1 95 ? -11.095 -6.098 14.340 1.00 68.69 95 ALA A C 1
ATOM 714 O O . ALA A 1 95 ? -10.595 -6.939 13.589 1.00 68.69 95 ALA A O 1
ATOM 715 N N . GLU A 1 96 ? -10.659 -4.845 14.423 1.00 73.88 96 GLU A N 1
ATOM 716 C CA . GLU A 1 96 ? -9.453 -4.307 13.790 1.00 73.88 96 GLU A CA 1
ATOM 717 C C . GLU A 1 96 ? -8.232 -5.212 14.014 1.00 73.88 96 GLU A C 1
ATOM 719 O O . GLU A 1 96 ? -7.418 -5.390 13.112 1.00 73.88 96 GLU A O 1
ATOM 724 N N . GLU A 1 97 ? -8.180 -5.908 15.153 1.00 74.75 97 GLU A N 1
ATOM 725 C CA . GLU A 1 97 ? -7.169 -6.912 15.488 1.00 74.75 97 GLU A CA 1
ATOM 726 C C . GLU A 1 97 ? -7.083 -8.060 14.460 1.00 74.75 97 GLU A C 1
ATOM 728 O O . GLU A 1 97 ? -5.989 -8.514 14.113 1.00 74.75 97 GLU A O 1
ATOM 733 N N . LYS A 1 98 ? -8.220 -8.509 13.904 1.00 73.62 98 LYS A N 1
ATOM 734 C CA . LYS A 1 98 ? -8.255 -9.586 12.895 1.00 73.62 98 LYS A CA 1
ATOM 735 C C . LYS A 1 98 ? -7.694 -9.126 11.550 1.00 73.62 98 LYS A C 1
ATOM 737 O O . LYS A 1 98 ? -7.040 -9.914 10.870 1.00 73.62 98 LYS A O 1
ATOM 742 N N . ILE A 1 99 ? -7.940 -7.872 11.171 1.00 80.62 99 ILE A N 1
ATOM 743 C CA . ILE A 1 99 ? -7.425 -7.292 9.923 1.00 80.62 99 ILE A CA 1
ATOM 744 C C . ILE A 1 99 ? -5.949 -6.909 10.096 1.00 80.62 99 ILE A C 1
ATOM 746 O O . ILE A 1 99 ? -5.142 -7.149 9.203 1.00 80.62 99 ILE A O 1
ATOM 750 N N . ALA A 1 100 ? -5.553 -6.379 11.253 1.00 81.06 100 ALA A N 1
ATOM 751 C CA . ALA A 1 100 ? -4.169 -6.009 11.526 1.00 81.06 100 ALA A CA 1
ATOM 752 C C . ALA A 1 100 ? -3.222 -7.214 11.415 1.00 81.06 100 ALA A C 1
ATOM 754 O O . ALA A 1 100 ? -2.134 -7.087 10.853 1.00 81.06 100 ALA A O 1
ATOM 755 N N . LEU A 1 101 ? -3.633 -8.396 11.887 1.00 80.12 101 LEU A N 1
ATOM 756 C CA . LEU A 1 101 ? -2.811 -9.606 11.798 1.00 80.12 101 LEU A CA 1
ATOM 757 C C . LEU A 1 101 ? -2.567 -10.039 10.338 1.00 80.12 101 LEU A C 1
ATOM 759 O O . LEU A 1 101 ? -1.425 -10.314 9.962 1.00 80.12 101 LEU A O 1
ATOM 763 N N . ILE A 1 102 ? -3.618 -10.054 9.504 1.00 83.69 102 ILE A N 1
ATOM 764 C CA . ILE A 1 102 ? -3.511 -10.447 8.090 1.00 83.69 102 ILE A CA 1
ATOM 765 C C . ILE A 1 102 ? -2.737 -9.400 7.281 1.00 83.69 102 ILE A C 1
ATOM 767 O O . ILE A 1 102 ? -1.864 -9.758 6.494 1.00 83.69 102 ILE A O 1
ATOM 771 N N . SER A 1 103 ? -2.982 -8.109 7.525 1.00 86.62 103 SER A N 1
ATOM 772 C CA . SER A 1 103 ? -2.298 -7.007 6.845 1.00 86.62 103 SER A CA 1
ATOM 773 C C . SER A 1 103 ? -0.804 -7.002 7.144 1.00 86.62 103 SER A C 1
ATOM 775 O O . SER A 1 103 ? -0.007 -6.889 6.220 1.00 86.62 103 SER A O 1
ATOM 777 N N . ASN A 1 104 ? -0.398 -7.206 8.403 1.00 87.50 104 ASN A N 1
ATOM 778 C CA . ASN A 1 104 ? 1.020 -7.321 8.760 1.00 87.50 104 ASN A CA 1
ATOM 779 C C . ASN A 1 104 ? 1.690 -8.533 8.094 1.00 87.50 104 ASN A C 1
ATOM 781 O O . ASN A 1 104 ? 2.843 -8.450 7.675 1.00 87.50 104 ASN A O 1
ATOM 785 N N . PHE A 1 105 ? 0.972 -9.651 7.955 1.00 87.31 105 PHE A N 1
ATOM 786 C CA . PHE A 1 105 ? 1.476 -10.820 7.238 1.00 87.31 105 PHE A CA 1
ATOM 787 C C . PHE A 1 105 ? 1.639 -10.541 5.735 1.00 87.31 105 PHE A C 1
ATOM 789 O O . PHE A 1 105 ? 2.711 -10.788 5.186 1.00 87.31 105 PHE A O 1
ATOM 796 N N . LEU A 1 106 ? 0.625 -9.975 5.071 1.00 87.94 106 LEU A N 1
ATOM 797 C CA . LEU A 1 106 ? 0.695 -9.607 3.651 1.00 87.94 106 LEU A CA 1
ATOM 798 C C . LEU A 1 106 ? 1.790 -8.568 3.385 1.00 87.94 106 LEU A C 1
ATOM 800 O O . LEU A 1 106 ? 2.5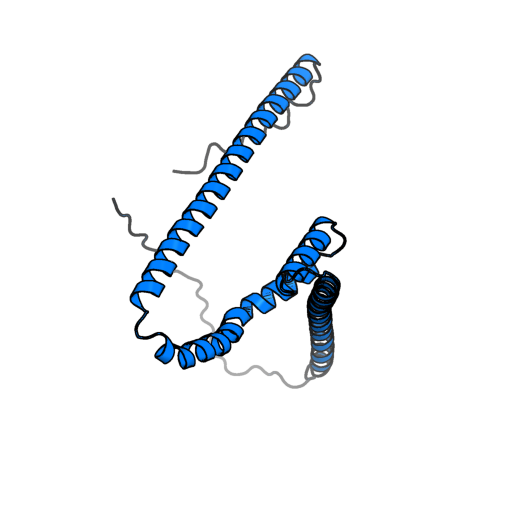39 -8.719 2.426 1.00 87.94 106 LEU A O 1
ATOM 804 N N . LEU A 1 107 ? 1.921 -7.557 4.249 1.00 90.62 107 LEU A N 1
ATOM 805 C CA . LEU A 1 107 ? 2.974 -6.543 4.164 1.00 90.62 107 LEU A CA 1
ATOM 806 C C . LEU A 1 107 ? 4.366 -7.164 4.305 1.00 90.62 107 LEU A C 1
ATOM 808 O O . LEU A 1 107 ? 5.267 -6.834 3.538 1.00 90.62 107 LEU A O 1
ATOM 812 N N . LYS A 1 108 ? 4.538 -8.120 5.225 1.00 91.19 108 LYS A N 1
ATOM 813 C CA . LYS A 1 108 ? 5.803 -8.845 5.399 1.00 91.19 108 LYS A CA 1
ATOM 814 C C . LYS A 1 108 ? 6.217 -9.615 4.141 1.00 91.19 108 LYS A C 1
ATOM 816 O O . LYS A 1 108 ? 7.404 -9.676 3.832 1.00 91.19 108 LYS A O 1
ATOM 821 N N . TYR A 1 109 ? 5.258 -10.191 3.417 1.00 91.00 109 TYR A N 1
ATOM 822 C CA . TYR A 1 109 ? 5.505 -10.929 2.172 1.00 91.00 109 TYR A CA 1
ATOM 823 C C . TYR A 1 109 ? 5.243 -10.100 0.904 1.00 91.00 109 TYR A C 1
ATOM 825 O O . TYR A 1 109 ? 5.274 -10.635 -0.201 1.00 91.00 109 TYR A O 1
ATOM 833 N N . MET A 1 110 ? 5.053 -8.785 1.028 1.00 92.81 110 MET A N 1
ATOM 834 C CA . MET A 1 110 ? 4.791 -7.889 -0.098 1.00 92.81 110 MET A CA 1
ATOM 835 C C . MET A 1 110 ? 5.888 -7.929 -1.183 1.00 92.81 110 MET A C 1
ATOM 837 O O . MET A 1 110 ? 5.532 -8.018 -2.360 1.00 92.81 110 MET A O 1
ATOM 841 N N . PRO A 1 111 ? 7.202 -7.966 -0.856 1.00 92.75 111 PRO A N 1
ATOM 842 C CA . PRO A 1 111 ? 8.251 -8.064 -1.876 1.00 92.75 111 PRO A CA 1
ATOM 843 C C . PRO A 1 111 ? 8.152 -9.337 -2.723 1.00 92.75 111 PRO A C 1
ATOM 845 O O . PRO A 1 111 ? 8.450 -9.315 -3.915 1.00 92.75 111 PRO A O 1
ATOM 848 N N . PHE A 1 112 ? 7.688 -10.441 -2.130 1.00 93.50 112 PHE A N 1
ATOM 849 C CA . PHE A 1 112 ? 7.510 -11.703 -2.842 1.00 93.50 112 PHE A CA 1
ATOM 850 C C . PHE A 1 112 ? 6.409 -11.605 -3.906 1.00 93.50 112 PHE A C 1
ATOM 852 O O . PHE A 1 112 ? 6.566 -12.168 -4.982 1.00 93.50 112 PHE A O 1
ATOM 859 N N . PHE A 1 113 ? 5.337 -10.844 -3.659 1.00 89.38 113 PHE A N 1
ATOM 860 C CA . PHE A 1 113 ? 4.303 -10.581 -4.669 1.00 89.38 113 PHE A CA 1
ATOM 861 C C . PHE A 1 113 ? 4.759 -9.594 -5.749 1.00 89.38 113 PHE A C 1
ATOM 863 O O . PHE A 1 113 ? 4.294 -9.665 -6.887 1.00 89.38 113 PHE A O 1
ATOM 870 N N . PHE A 1 114 ? 5.698 -8.704 -5.425 1.00 92.50 114 PHE A N 1
ATOM 871 C CA . PHE A 1 114 ? 6.242 -7.759 -6.394 1.00 92.50 114 PHE A CA 1
ATOM 872 C C . PHE A 1 114 ? 7.243 -8.360 -7.368 1.00 92.50 114 PHE A C 1
ATOM 874 O O . PHE A 1 114 ? 7.319 -7.874 -8.491 1.00 92.50 114 PHE A O 1
ATOM 881 N N . ILE A 1 115 ? 7.981 -9.405 -6.990 1.00 94.56 115 ILE A N 1
ATOM 882 C CA . ILE A 1 115 ? 8.950 -10.037 -7.896 1.00 94.56 115 ILE A CA 1
ATOM 883 C C . ILE A 1 115 ? 8.266 -10.569 -9.174 1.00 94.56 115 ILE A C 1
ATOM 885 O O . ILE A 1 115 ? 8.666 -10.146 -10.258 1.00 94.56 115 ILE A O 1
ATOM 889 N N . PRO A 1 116 ? 7.214 -11.413 -9.114 1.00 92.06 116 PRO A N 1
ATOM 890 C CA . PRO A 1 116 ? 6.541 -11.922 -10.312 1.00 92.06 116 PRO A CA 1
ATOM 891 C C . PRO A 1 116 ? 5.896 -10.817 -11.158 1.00 92.06 116 PRO A C 1
ATOM 893 O O . PRO A 1 116 ? 6.002 -10.826 -12.386 1.00 92.06 116 PRO A O 1
ATOM 896 N N . ALA A 1 117 ? 5.261 -9.838 -10.507 1.00 91.38 117 ALA A N 1
ATOM 897 C CA . ALA A 1 117 ? 4.658 -8.695 -11.188 1.00 91.38 117 ALA A CA 1
ATOM 898 C C . ALA A 1 117 ? 5.723 -7.830 -11.887 1.00 91.38 117 ALA A C 1
ATOM 900 O O . ALA A 1 117 ? 5.554 -7.445 -13.042 1.00 91.38 117 ALA A O 1
ATOM 901 N N . GLY A 1 118 ? 6.852 -7.587 -11.219 1.00 91.88 118 GLY A N 1
ATOM 902 C CA . GLY A 1 118 ? 7.996 -6.862 -11.762 1.00 91.88 118 GLY A CA 1
ATOM 903 C C . GLY A 1 118 ? 8.613 -7.579 -12.957 1.00 91.88 118 GLY A C 1
ATOM 904 O O . GLY A 1 118 ? 8.795 -6.963 -13.998 1.00 91.88 118 GLY A O 1
ATOM 905 N N . VAL A 1 119 ? 8.853 -8.890 -12.856 1.00 92.69 119 VAL A N 1
ATOM 906 C CA . VAL A 1 119 ? 9.372 -9.704 -13.971 1.00 92.69 119 VAL A CA 1
ATOM 907 C C . VAL A 1 119 ? 8.435 -9.648 -15.180 1.00 92.69 119 VAL A C 1
ATOM 909 O O . VAL A 1 119 ? 8.900 -9.467 -16.302 1.00 92.69 119 VAL A O 1
ATOM 912 N N . THR A 1 120 ? 7.120 -9.712 -14.957 1.00 91.88 120 THR A N 1
ATOM 913 C CA . THR A 1 120 ? 6.121 -9.563 -16.029 1.00 91.88 120 THR A CA 1
ATOM 914 C C . THR A 1 120 ? 6.290 -8.225 -16.762 1.00 91.88 120 THR A C 1
ATOM 916 O O . THR A 1 120 ? 6.313 -8.182 -17.991 1.00 91.88 120 THR A O 1
ATOM 919 N N . ILE A 1 121 ? 6.507 -7.134 -16.026 1.00 90.44 121 ILE A N 1
ATOM 920 C CA . ILE A 1 121 ? 6.756 -5.807 -16.609 1.00 90.44 121 ILE A CA 1
ATOM 921 C C . ILE A 1 121 ? 8.113 -5.761 -17.327 1.00 90.44 121 ILE A C 1
ATOM 923 O O . ILE A 1 121 ? 8.187 -5.235 -18.435 1.00 90.44 121 ILE A O 1
ATOM 927 N N . LEU A 1 122 ? 9.168 -6.350 -16.747 1.00 89.88 122 LEU A N 1
ATOM 928 C CA . LEU A 1 122 ? 10.508 -6.407 -17.346 1.00 89.88 122 LEU A CA 1
ATOM 929 C C . LEU A 1 122 ? 10.491 -7.070 -18.729 1.00 89.88 122 LEU A C 1
ATOM 931 O O . LEU A 1 122 ? 11.120 -6.565 -19.653 1.00 89.88 122 LEU A O 1
ATOM 935 N N . THR A 1 123 ? 9.719 -8.147 -18.905 1.00 88.81 123 THR A N 1
ATOM 936 C CA . THR A 1 123 ? 9.563 -8.799 -20.220 1.00 88.81 123 THR A CA 1
ATOM 937 C C . THR A 1 123 ? 8.858 -7.925 -21.264 1.00 88.81 123 THR A C 1
ATOM 939 O O . THR A 1 123 ? 9.027 -8.143 -22.459 1.00 88.81 123 THR A O 1
ATOM 942 N N . SER A 1 124 ? 8.111 -6.908 -20.825 1.00 85.69 124 SER A N 1
ATOM 943 C CA . SER A 1 124 ? 7.393 -5.959 -21.685 1.00 85.69 124 SER A CA 1
ATOM 944 C C . SER A 1 124 ? 8.154 -4.642 -21.916 1.00 85.69 124 SER A C 1
ATOM 946 O O . SER A 1 124 ? 7.716 -3.823 -22.722 1.00 85.69 124 SER A O 1
ATOM 948 N N . LEU A 1 125 ? 9.305 -4.428 -21.261 1.00 81.62 125 LEU A N 1
ATOM 949 C CA . LEU A 1 125 ? 10.166 -3.254 -21.471 1.00 81.62 125 LEU A CA 1
ATOM 950 C C . LEU A 1 125 ? 10.645 -3.023 -22.916 1.00 81.62 125 LEU A C 1
ATOM 952 O O . LEU A 1 125 ? 10.659 -1.856 -23.313 1.00 81.62 125 LEU A O 1
ATOM 956 N N . PRO A 1 126 ? 10.992 -4.043 -23.732 1.00 80.62 126 PRO A N 1
ATOM 957 C CA . PRO A 1 126 ? 11.430 -3.798 -25.111 1.00 80.62 126 PRO A CA 1
ATOM 958 C C . PRO A 1 126 ? 10.351 -3.142 -25.989 1.00 80.62 126 PRO A C 1
ATOM 960 O O . PRO A 1 126 ? 10.679 -2.454 -26.950 1.00 80.62 126 PRO A O 1
ATOM 963 N N . LEU A 1 127 ? 9.061 -3.258 -25.641 1.00 75.19 127 LEU A N 1
ATOM 964 C CA . LEU A 1 127 ? 7.977 -2.561 -26.350 1.00 75.19 127 LEU A CA 1
ATOM 965 C C . LEU A 1 127 ? 7.955 -1.045 -26.057 1.00 75.19 127 LEU A C 1
ATOM 967 O O . LEU A 1 127 ? 7.276 -0.28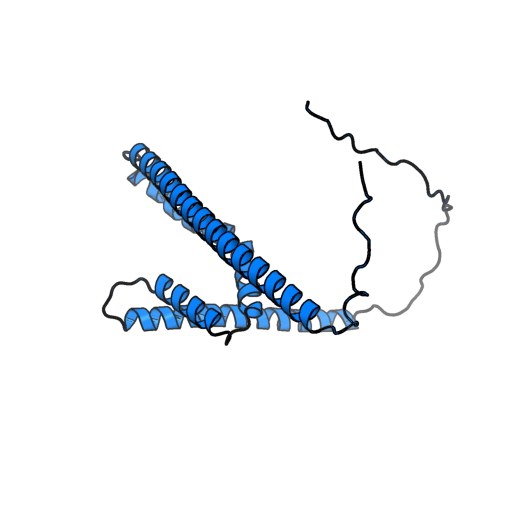7 -26.747 1.00 75.19 127 LEU A O 1
ATOM 971 N N . ILE A 1 128 ? 8.676 -0.601 -25.024 1.00 71.62 128 ILE A N 1
ATOM 972 C CA . ILE A 1 128 ? 8.624 0.753 -24.455 1.00 71.62 128 ILE A CA 1
ATOM 973 C C . ILE A 1 128 ? 9.968 1.495 -24.610 1.00 71.62 128 ILE A C 1
ATOM 975 O O . ILE A 1 128 ? 10.027 2.700 -24.355 1.00 71.62 128 ILE A O 1
ATOM 979 N N . GLU A 1 129 ? 11.032 0.838 -25.091 1.00 73.19 129 GLU A N 1
ATOM 980 C CA . GLU A 1 129 ? 12.393 1.403 -25.185 1.00 73.19 129 GLU A CA 1
ATOM 981 C C . GLU A 1 129 ? 12.458 2.781 -25.868 1.00 73.19 129 GLU A C 1
ATOM 983 O O . GLU A 1 129 ? 13.164 3.674 -25.404 1.00 73.19 129 GLU A O 1
ATOM 988 N N . GLY A 1 130 ? 11.641 3.025 -26.897 1.00 82.00 130 GLY A N 1
ATOM 989 C CA . GLY A 1 130 ? 11.588 4.322 -27.589 1.00 82.00 130 GLY A CA 1
ATOM 990 C C . GLY A 1 130 ? 10.922 5.471 -26.810 1.00 82.00 130 GLY A C 1
ATOM 991 O O . GLY A 1 130 ? 10.920 6.608 -27.277 1.00 82.00 130 GLY A O 1
ATOM 992 N N . ARG A 1 131 ? 10.313 5.204 -25.647 1.00 85.81 131 ARG A N 1
ATOM 993 C CA . ARG A 1 131 ? 9.488 6.154 -24.871 1.00 85.81 131 ARG A CA 1
ATOM 994 C C . ARG A 1 131 ? 9.940 6.312 -23.416 1.00 85.81 131 ARG A C 1
ATOM 996 O O . ARG A 1 131 ? 9.319 7.073 -22.674 1.00 85.81 131 ARG A O 1
ATOM 1003 N N . ILE A 1 132 ? 11.044 5.675 -23.018 1.00 85.75 132 ILE A N 1
ATOM 1004 C CA . ILE A 1 132 ? 11.650 5.776 -21.677 1.00 85.75 132 ILE A CA 1
ATOM 1005 C C . ILE A 1 132 ? 11.742 7.225 -21.150 1.00 85.75 132 ILE A C 1
ATOM 1007 O O . ILE A 1 132 ? 11.315 7.447 -20.014 1.00 85.75 132 ILE A O 1
ATOM 1011 N N . PRO A 1 133 ? 12.212 8.238 -21.915 1.00 86.81 133 PRO A N 1
ATOM 1012 C CA . PRO A 1 133 ? 12.298 9.603 -21.386 1.00 86.81 133 PRO A CA 1
ATOM 1013 C C . PRO A 1 133 ? 10.925 10.215 -21.067 1.00 86.81 133 PRO A C 1
ATOM 1015 O O . PRO A 1 133 ? 10.804 10.978 -20.110 1.00 86.81 133 PRO A O 1
ATOM 1018 N N . GLN A 1 134 ? 9.873 9.859 -21.813 1.00 90.06 134 GLN A N 1
ATOM 1019 C CA . GLN A 1 134 ? 8.510 10.323 -21.531 1.00 90.06 134 GLN A CA 1
ATOM 1020 C C . GLN A 1 134 ? 7.958 9.668 -20.262 1.00 90.06 134 GLN A C 1
ATOM 1022 O O . GLN A 1 134 ? 7.352 10.355 -19.444 1.00 90.06 134 GLN A O 1
ATOM 1027 N N . PHE A 1 135 ? 8.224 8.375 -20.050 1.00 89.62 135 PHE A N 1
ATOM 1028 C CA . PHE A 1 135 ? 7.869 7.693 -18.803 1.00 89.62 135 PHE A CA 1
ATOM 1029 C C . PHE A 1 135 ? 8.602 8.280 -17.597 1.00 89.62 135 PHE A C 1
ATOM 1031 O O . PHE A 1 135 ? 7.973 8.526 -16.573 1.00 89.62 135 PHE A O 1
ATOM 1038 N N . LEU A 1 136 ? 9.901 8.563 -17.721 1.00 90.88 136 LEU A N 1
ATOM 1039 C CA . LEU A 1 136 ? 10.683 9.178 -16.648 1.00 90.88 136 LEU A CA 1
ATOM 1040 C C . LEU A 1 136 ? 10.119 10.554 -16.262 1.00 90.88 136 LEU A C 1
ATOM 1042 O O . LEU A 1 136 ? 9.944 10.842 -15.078 1.00 90.88 136 LEU A O 1
ATOM 1046 N N . LEU A 1 137 ? 9.789 11.381 -17.261 1.00 94.25 137 LEU A N 1
ATOM 1047 C CA . LEU A 1 137 ? 9.190 12.697 -17.051 1.00 94.25 137 LEU A CA 1
ATOM 1048 C C . LEU A 1 137 ? 7.825 12.590 -16.359 1.00 94.25 137 LEU A C 1
ATOM 1050 O O . LEU A 1 137 ? 7.576 13.306 -15.392 1.00 94.25 137 LEU A O 1
ATOM 1054 N N . VAL A 1 138 ? 6.962 11.676 -16.815 1.00 94.69 138 VAL A N 1
ATOM 1055 C CA . VAL A 1 138 ? 5.657 11.426 -16.188 1.00 94.69 138 VAL A CA 1
ATOM 1056 C C . VAL A 1 138 ? 5.832 10.945 -14.749 1.00 94.69 138 VAL A C 1
ATOM 1058 O O . VAL A 1 138 ? 5.197 11.507 -13.866 1.00 94.69 138 VAL A O 1
ATOM 1061 N N . CYS A 1 139 ? 6.729 9.992 -14.484 1.00 93.81 139 CYS A N 1
ATOM 1062 C CA . CYS A 1 139 ? 7.017 9.503 -13.134 1.00 93.81 139 CYS A CA 1
ATOM 1063 C C . CYS A 1 139 ? 7.485 10.625 -12.200 1.00 93.81 139 CYS A C 1
ATOM 1065 O O . CYS A 1 139 ? 6.997 10.736 -11.071 1.00 93.81 139 CYS A O 1
ATOM 1067 N N . LEU A 1 140 ? 8.409 11.474 -12.661 1.00 96.44 140 LEU A N 1
ATOM 1068 C CA . LEU A 1 140 ? 8.900 12.608 -11.882 1.00 96.44 140 LEU A CA 1
ATOM 1069 C C . LEU A 1 140 ? 7.767 13.601 -11.602 1.00 96.44 140 LEU A C 1
ATOM 1071 O O . LEU A 1 140 ? 7.558 13.994 -10.455 1.00 96.44 140 LEU A O 1
ATOM 1075 N N . LEU A 1 141 ? 6.990 13.946 -12.630 1.00 97.12 141 LEU A N 1
ATOM 1076 C CA . LEU A 1 141 ? 5.861 14.861 -12.515 1.00 97.12 141 LEU A CA 1
ATOM 1077 C C . LEU A 1 141 ? 4.807 14.326 -11.537 1.00 97.12 141 LEU A C 1
ATOM 1079 O O . LEU A 1 141 ? 4.388 15.048 -10.635 1.00 97.12 141 LEU A O 1
ATOM 1083 N N . THR A 1 142 ? 4.419 13.053 -11.649 1.00 97.50 142 THR A N 1
ATOM 1084 C CA . THR A 1 142 ? 3.458 12.432 -10.729 1.00 97.50 142 THR A CA 1
ATOM 1085 C C . THR A 1 142 ? 4.000 12.350 -9.311 1.00 97.50 142 THR A C 1
ATOM 1087 O O . THR A 1 142 ? 3.245 12.561 -8.370 1.00 97.50 142 THR A O 1
ATOM 1090 N N . THR A 1 143 ? 5.303 12.106 -9.140 1.00 97.12 143 THR A N 1
ATOM 1091 C CA . THR A 1 143 ? 5.940 12.083 -7.814 1.00 97.12 143 THR A CA 1
ATOM 1092 C C . THR A 1 143 ? 5.849 13.452 -7.155 1.00 97.12 143 THR A C 1
ATOM 1094 O O . THR A 1 143 ? 5.428 13.553 -6.005 1.00 97.12 143 THR A O 1
ATOM 1097 N N . VAL A 1 144 ? 6.169 14.515 -7.898 1.00 97.25 144 VAL A N 1
ATOM 1098 C CA . VAL A 1 144 ? 6.038 15.895 -7.420 1.00 97.25 144 VAL A CA 1
ATOM 1099 C C . VAL A 1 144 ? 4.578 16.194 -7.070 1.00 97.25 144 VAL A C 1
ATOM 1101 O O . VAL A 1 144 ? 4.300 16.630 -5.957 1.00 97.25 144 VAL A O 1
ATOM 1104 N N . ILE A 1 145 ? 3.626 15.881 -7.954 1.00 97.56 145 ILE A N 1
ATOM 1105 C CA . ILE A 1 145 ? 2.193 16.120 -7.713 1.00 97.56 145 ILE A CA 1
ATOM 1106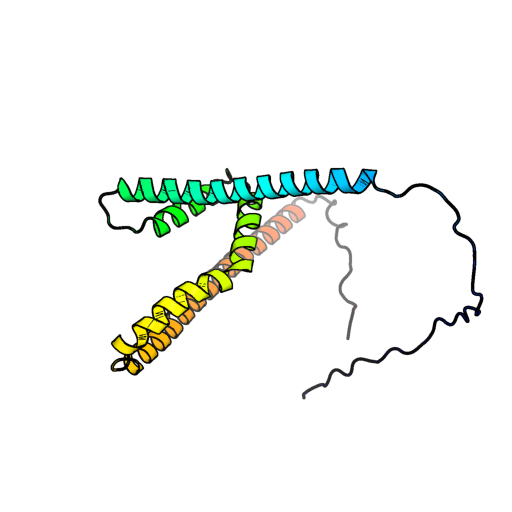 C C . ILE A 1 145 ? 1.693 15.373 -6.468 1.00 97.56 145 ILE A C 1
ATOM 1108 O O . ILE A 1 145 ? 1.043 15.979 -5.617 1.00 97.56 145 ILE A O 1
ATOM 1112 N N . VAL A 1 146 ? 2.010 14.083 -6.322 1.00 97.19 146 VAL A N 1
ATOM 1113 C CA . VAL A 1 146 ? 1.616 13.272 -5.158 1.00 97.19 146 VAL A CA 1
ATOM 1114 C C . VAL A 1 146 ? 2.243 13.819 -3.879 1.00 97.19 146 VAL A C 1
ATOM 1116 O O . VAL A 1 146 ? 1.569 13.897 -2.849 1.00 97.19 146 VAL A O 1
ATOM 1119 N N . PHE A 1 147 ? 3.505 14.249 -3.933 1.00 96.94 147 PHE A N 1
ATOM 1120 C CA . PHE A 1 147 ? 4.185 14.835 -2.784 1.00 96.94 147 PHE A CA 1
ATOM 1121 C C . PHE A 1 147 ? 3.552 16.168 -2.370 1.00 96.94 147 PHE A C 1
ATOM 1123 O O . PHE A 1 147 ? 3.285 16.370 -1.184 1.00 96.94 147 PHE A O 1
ATOM 1130 N N . LEU A 1 148 ? 3.225 17.047 -3.327 1.00 96.88 148 LEU A N 1
ATOM 1131 C CA . LEU A 1 148 ? 2.481 18.278 -3.050 1.00 96.88 148 LEU A CA 1
ATOM 1132 C C . LEU A 1 148 ? 1.094 17.980 -2.471 1.00 96.88 148 LEU A C 1
ATOM 1134 O O . LEU A 1 148 ? 0.734 18.561 -1.452 1.00 96.88 148 LEU A O 1
ATOM 1138 N N . ALA A 1 149 ? 0.332 17.060 -3.065 1.00 96.94 149 ALA A N 1
ATOM 1139 C CA . ALA A 1 149 ? -1.002 16.693 -2.587 1.00 96.94 149 ALA A CA 1
ATOM 1140 C C . ALA A 1 149 ? -0.968 16.141 -1.151 1.00 96.94 149 ALA A C 1
ATOM 1142 O O . ALA A 1 149 ? -1.773 16.534 -0.301 1.00 96.94 149 ALA A O 1
ATOM 1143 N N . THR A 1 150 ? 0.006 15.275 -0.861 1.00 96.38 150 THR A N 1
ATOM 1144 C CA . THR A 1 150 ? 0.228 14.720 0.481 1.00 96.38 150 THR A CA 1
ATOM 1145 C C . THR A 1 150 ? 0.632 15.819 1.461 1.00 96.38 150 THR A C 1
ATOM 1147 O O . THR A 1 150 ? 0.037 15.933 2.530 1.00 96.38 150 THR A O 1
ATOM 1150 N N . SER A 1 151 ? 1.581 16.681 1.084 1.00 96.06 151 SER A N 1
ATOM 1151 C CA . SER A 1 151 ? 2.036 17.809 1.903 1.00 96.06 151 SER A CA 1
ATOM 1152 C C . SER A 1 151 ? 0.893 18.773 2.234 1.00 96.06 151 SER A C 1
ATOM 1154 O O . SER A 1 151 ? 0.676 19.089 3.402 1.00 96.06 151 SER A O 1
ATOM 1156 N N . ILE A 1 152 ? 0.088 19.167 1.241 1.00 96.31 152 ILE A N 1
ATOM 1157 C CA . ILE A 1 152 ? -1.081 20.036 1.437 1.00 96.31 152 ILE A CA 1
ATOM 1158 C C . ILE A 1 152 ? -2.079 19.381 2.395 1.00 96.31 152 ILE A C 1
ATOM 1160 O O . ILE A 1 152 ? -2.571 20.044 3.306 1.00 96.31 152 ILE A O 1
ATOM 1164 N N . THR A 1 153 ? -2.338 18.080 2.239 1.00 95.81 153 THR A N 1
ATOM 1165 C CA . THR A 1 153 ? -3.264 17.336 3.103 1.00 95.81 153 THR A CA 1
ATOM 1166 C C . THR A 1 153 ? -2.759 17.293 4.546 1.00 95.81 153 THR A C 1
ATOM 1168 O O . THR A 1 153 ? -3.503 17.616 5.471 1.00 95.81 153 THR A O 1
ATOM 1171 N N . VAL A 1 154 ? -1.480 16.973 4.757 1.00 96.25 154 VAL A N 1
ATOM 1172 C CA . VAL A 1 154 ? -0.864 16.946 6.094 1.00 96.25 154 VAL A CA 1
ATOM 1173 C C . VAL A 1 154 ? -0.864 18.338 6.728 1.00 96.25 154 VAL A C 1
ATOM 1175 O O . VAL A 1 154 ? -1.218 18.478 7.900 1.00 96.25 154 VAL A O 1
ATOM 1178 N N . VAL A 1 155 ? -0.528 19.386 5.971 1.00 94.69 155 VAL A N 1
ATOM 1179 C CA . VAL A 1 155 ? -0.548 20.775 6.456 1.00 94.69 155 VAL A CA 1
ATOM 1180 C C . VAL A 1 155 ? -1.965 21.204 6.826 1.00 94.69 155 VAL A C 1
ATOM 1182 O O . VAL A 1 155 ? -2.154 21.798 7.889 1.00 94.69 155 VAL A O 1
ATOM 1185 N N . LEU A 1 156 ? -2.962 20.878 6.000 1.00 93.81 156 LEU A N 1
ATOM 1186 C CA . LEU A 1 156 ? -4.367 21.182 6.260 1.00 93.81 156 LEU A CA 1
ATOM 1187 C C . LEU A 1 156 ? -4.853 20.494 7.541 1.00 93.81 156 LEU A C 1
ATOM 1189 O O . LEU A 1 156 ? -5.409 21.160 8.415 1.00 93.81 156 LEU A O 1
ATOM 1193 N N . VAL A 1 157 ? -4.581 19.195 7.695 1.00 94.88 157 VAL A N 1
ATOM 1194 C CA . VAL A 1 157 ? -4.950 18.424 8.893 1.00 94.88 157 VAL A CA 1
ATOM 1195 C C . VAL A 1 157 ? -4.245 18.968 10.135 1.00 94.88 157 VAL A C 1
ATOM 1197 O O . VAL A 1 157 ? -4.888 19.193 11.158 1.00 94.88 157 VAL A O 1
ATOM 1200 N N . THR A 1 158 ? -2.950 19.271 10.047 1.00 91.12 158 THR A N 1
ATOM 1201 C CA . THR A 1 158 ? -2.178 19.805 11.181 1.00 91.12 158 THR A CA 1
ATOM 1202 C C . THR A 1 158 ? -2.662 21.202 11.583 1.00 91.12 158 THR A C 1
ATOM 1204 O O . THR A 1 158 ? -2.743 21.526 12.769 1.00 91.12 158 THR A O 1
ATOM 1207 N N . ARG A 1 159 ? -3.020 22.051 10.610 1.00 91.12 159 ARG A N 1
ATOM 1208 C CA . ARG A 1 159 ? -3.637 23.363 10.861 1.00 91.12 159 ARG A CA 1
ATOM 1209 C C . ARG A 1 159 ? -4.982 23.186 11.560 1.00 91.12 159 ARG A C 1
ATOM 1211 O O . ARG A 1 159 ? -5.188 23.791 12.608 1.00 91.12 159 ARG A O 1
ATOM 1218 N N . LEU A 1 160 ? -5.859 22.331 11.030 1.00 89.44 160 LEU A N 1
ATOM 1219 C CA . LEU A 1 160 ? -7.169 22.027 11.615 1.00 89.44 160 LEU A CA 1
ATOM 1220 C C . LEU A 1 160 ? -7.047 21.525 13.057 1.00 89.44 160 LEU A C 1
ATOM 1222 O O . LEU A 1 160 ? -7.741 22.035 13.934 1.00 89.44 160 LEU A O 1
ATOM 1226 N N . GLN A 1 161 ? -6.125 20.599 13.330 1.00 89.50 161 GLN A N 1
ATOM 1227 C CA . GLN A 1 161 ? -5.859 20.117 14.687 1.00 89.50 161 GLN A CA 1
ATOM 1228 C C . GLN A 1 161 ? -5.452 21.265 15.618 1.00 89.50 161 GLN A C 1
ATOM 1230 O O . GLN A 1 161 ? -6.037 21.411 16.690 1.00 89.50 161 GLN A O 1
ATOM 1235 N N . LYS A 1 162 ? -4.533 22.146 15.198 1.00 83.31 162 LYS A N 1
ATOM 1236 C CA . LYS A 1 162 ? -4.139 23.326 15.992 1.00 83.31 162 LYS A CA 1
ATOM 1237 C C . LYS A 1 162 ? -5.319 24.263 16.277 1.00 83.31 162 LYS A C 1
ATOM 1239 O O . LYS A 1 162 ? -5.463 24.714 17.412 1.00 83.31 162 LYS A O 1
ATOM 1244 N N . TYR A 1 163 ? -6.197 24.505 15.300 1.00 78.06 163 TYR A N 1
ATOM 1245 C CA . TYR A 1 163 ? -7.420 25.292 15.509 1.00 78.06 163 TYR A CA 1
ATOM 1246 C C . TYR A 1 163 ? -8.376 24.631 16.512 1.00 78.06 163 TYR A C 1
ATOM 1248 O O . TYR A 1 163 ? -8.936 25.312 17.372 1.00 78.06 163 TYR A O 1
ATOM 1256 N N . VAL A 1 164 ? -8.548 23.308 16.441 1.00 82.12 164 VAL A N 1
ATOM 1257 C CA . VAL A 1 164 ? -9.414 22.559 17.364 1.00 82.12 164 VAL A CA 1
ATOM 1258 C C . VAL A 1 164 ? -8.837 22.551 18.785 1.00 82.12 164 VAL A C 1
ATOM 1260 O O . VAL A 1 164 ? -9.584 22.772 19.741 1.00 82.12 164 VAL A O 1
ATOM 1263 N N . HIS A 1 165 ? -7.522 22.369 18.942 1.00 76.25 165 HIS A N 1
ATOM 1264 C CA . HIS A 1 165 ? -6.851 22.385 20.245 1.00 76.25 165 HIS A CA 1
ATOM 1265 C C . HIS A 1 165 ? -6.851 23.773 20.895 1.00 76.25 165 HIS A C 1
ATOM 1267 O O . HIS A 1 165 ? -7.136 23.870 22.086 1.00 76.25 165 HIS A O 1
ATOM 1273 N N . ALA A 1 166 ? -6.645 24.850 20.129 1.00 75.56 166 ALA A N 1
ATOM 1274 C CA . ALA A 1 166 ? -6.755 26.217 20.647 1.00 75.56 166 ALA A CA 1
ATOM 1275 C C . ALA A 1 166 ? -8.171 26.523 21.173 1.00 75.56 166 ALA A C 1
ATOM 1277 O O . ALA A 1 166 ? -8.342 27.169 22.208 1.00 75.56 166 ALA A O 1
ATOM 1278 N N . LYS A 1 167 ? -9.205 25.998 20.500 1.00 73.75 167 LYS A N 1
ATOM 1279 C CA . LYS A 1 167 ? -10.604 26.158 20.922 1.00 73.75 167 LYS A CA 1
ATOM 1280 C C . LYS A 1 167 ? -10.957 25.314 22.155 1.00 73.75 167 LYS A C 1
ATOM 1282 O O . LYS A 1 167 ? -11.799 25.735 22.946 1.00 73.75 167 LYS A O 1
ATOM 1287 N N . ARG A 1 168 ? -10.329 24.142 22.326 1.00 76.44 168 ARG A N 1
ATOM 1288 C CA . ARG A 1 168 ? -10.457 23.314 23.541 1.00 76.44 168 ARG A CA 1
ATOM 1289 C C . ARG A 1 168 ? -9.758 23.961 24.733 1.00 76.44 168 ARG A C 1
ATOM 1291 O O . ARG A 1 168 ? -10.426 24.190 25.730 1.00 76.44 168 ARG A O 1
ATOM 1298 N N . ALA A 1 169 ? -8.519 24.425 24.569 1.00 76.12 169 ALA A N 1
ATOM 1299 C CA . ALA A 1 169 ? -7.776 25.118 25.624 1.00 76.12 169 ALA A CA 1
ATOM 1300 C C . ALA A 1 169 ? -8.535 26.339 26.183 1.00 76.12 169 ALA A C 1
ATOM 1302 O O . ALA A 1 169 ? -8.592 26.540 27.393 1.00 76.12 169 ALA A O 1
ATOM 1303 N N . GLY A 1 170 ? -9.198 27.120 25.321 1.00 75.06 170 GLY A N 1
ATOM 1304 C CA . GLY A 1 170 ? -10.044 28.234 25.762 1.00 75.06 170 GLY A CA 1
ATOM 1305 C C . GLY A 1 170 ? -11.325 27.806 26.495 1.00 75.06 170 GLY A C 1
ATOM 1306 O O . GLY A 1 170 ? -11.778 28.510 27.398 1.00 75.06 170 GLY A O 1
ATOM 1307 N N . ARG A 1 171 ? -11.915 26.656 26.139 1.00 73.94 171 ARG A N 1
ATOM 1308 C CA . ARG A 1 171 ? -13.056 26.075 26.870 1.00 73.94 171 ARG A CA 1
ATOM 1309 C C . ARG A 1 171 ? -12.630 25.552 28.233 1.00 73.94 171 ARG A C 1
ATOM 1311 O O . ARG A 1 171 ? -13.355 25.790 29.188 1.00 73.94 171 ARG A O 1
ATOM 1318 N N . ASP A 1 172 ? -11.473 24.911 28.315 1.00 78.88 172 ASP A N 1
ATOM 1319 C CA . ASP A 1 172 ? -10.933 24.348 29.552 1.00 78.88 172 ASP A CA 1
ATOM 1320 C C . ASP A 1 172 ? -10.532 25.472 30.523 1.00 78.88 172 ASP A C 1
ATOM 1322 O O . ASP A 1 172 ? -10.890 25.428 31.697 1.00 78.88 172 ASP A O 1
ATOM 1326 N N . ALA A 1 173 ? -9.931 26.557 30.016 1.00 76.69 173 ALA A N 1
ATOM 1327 C CA . ALA A 1 173 ? -9.651 27.768 30.792 1.00 76.69 173 ALA A CA 1
ATOM 1328 C C . ALA A 1 173 ? -10.931 28.480 31.267 1.00 76.69 173 ALA A C 1
ATOM 1330 O O . ALA A 1 173 ? -11.004 28.944 32.404 1.00 76.69 173 ALA A O 1
ATOM 1331 N N . ARG A 1 174 ? -11.976 28.539 30.426 1.00 72.56 174 ARG A N 1
ATOM 1332 C CA . ARG A 1 174 ? -13.293 29.051 30.841 1.00 72.56 174 ARG A CA 1
ATOM 1333 C C . ARG A 1 174 ? -13.966 28.153 31.873 1.00 72.56 174 ARG A C 1
ATOM 1335 O O . ARG A 1 174 ? -14.598 28.675 32.783 1.00 72.56 174 ARG A O 1
ATOM 1342 N N . LEU A 1 175 ? -13.842 26.833 31.743 1.00 75.25 175 LEU A N 1
ATOM 1343 C CA . LEU A 1 175 ? -14.392 25.881 32.703 1.00 75.25 175 LEU A CA 1
ATOM 1344 C C . LEU A 1 175 ? -13.690 26.045 34.054 1.00 75.25 175 LEU A C 1
ATOM 1346 O O . LEU A 1 175 ? -14.363 26.195 35.067 1.00 75.25 175 LEU A O 1
ATOM 1350 N N . ALA A 1 176 ? -12.358 26.134 34.051 1.00 72.19 176 ALA A N 1
ATOM 1351 C CA . ALA A 1 176 ? -11.557 26.406 35.238 1.00 72.19 176 ALA A CA 1
ATOM 1352 C C . ALA A 1 176 ? -11.951 27.735 35.905 1.00 72.19 176 ALA A C 1
ATOM 1354 O O . ALA A 1 176 ? -12.171 27.756 37.109 1.00 72.19 176 ALA A O 1
ATOM 1355 N N . ALA A 1 177 ? -12.136 28.814 35.134 1.00 74.38 177 ALA A N 1
ATOM 1356 C CA . ALA A 1 177 ? -12.569 30.113 35.660 1.00 74.38 177 ALA A CA 1
ATOM 1357 C C . ALA A 1 177 ? -13.996 30.100 36.248 1.00 74.38 177 ALA A C 1
ATOM 1359 O O . ALA A 1 177 ? -14.290 30.827 37.192 1.00 74.38 177 ALA A O 1
ATOM 1360 N N . VAL A 1 178 ? -14.900 29.276 35.706 1.00 72.31 178 VAL A N 1
ATOM 1361 C CA . VAL A 1 178 ? -16.255 29.092 36.256 1.00 72.31 178 VAL A CA 1
ATOM 1362 C C . VAL A 1 178 ? -16.222 28.246 37.533 1.00 72.31 178 VAL A C 1
ATOM 1364 O O . VAL A 1 178 ? -16.942 28.548 38.483 1.00 72.31 178 VAL A O 1
ATOM 1367 N N . PHE A 1 179 ? -15.372 27.216 37.586 1.00 67.88 179 PHE A N 1
ATOM 1368 C CA . PHE A 1 179 ? -15.180 26.394 38.783 1.00 67.88 179 PHE A CA 1
ATOM 1369 C C . PHE A 1 179 ? -14.508 27.168 39.922 1.00 67.88 179 PHE A C 1
ATOM 1371 O O . PHE A 1 179 ? -14.924 27.023 41.070 1.00 67.88 179 PHE A O 1
ATOM 1378 N N . THR A 1 180 ? -13.542 28.044 39.626 1.00 70.38 180 THR A N 1
ATOM 1379 C CA . THR A 1 180 ? -12.931 28.917 40.640 1.00 70.38 180 THR A CA 1
ATOM 1380 C C . THR A 1 180 ? -13.908 29.964 41.169 1.00 70.38 180 THR A C 1
ATOM 1382 O O . THR A 1 180 ? -13.897 30.242 42.365 1.00 70.38 180 THR A O 1
ATOM 1385 N N . LEU A 1 181 ? -14.818 30.488 40.336 1.00 66.12 181 LEU A N 1
ATOM 1386 C CA . LEU A 1 181 ? -15.880 31.395 40.798 1.00 66.12 181 LEU A CA 1
ATOM 1387 C C . LEU A 1 181 ? -16.898 30.685 41.711 1.00 66.12 181 LEU A C 1
ATOM 1389 O O . LEU A 1 181 ? -17.487 31.310 42.589 1.00 66.12 181 LEU A O 1
ATOM 1393 N N . LYS A 1 182 ? -17.103 29.372 41.538 1.00 63.50 182 LYS A N 1
ATOM 1394 C CA . LYS A 1 182 ? -18.026 28.587 42.372 1.00 63.50 182 LYS A CA 1
ATOM 1395 C C . LYS A 1 182 ? -17.431 28.139 43.717 1.00 63.50 182 LYS A C 1
ATOM 1397 O O . LYS A 1 182 ? -18.133 27.484 44.478 1.00 63.50 182 LYS A O 1
ATOM 1402 N N . GLY A 1 183 ? -16.197 28.535 44.047 1.00 57.34 183 GLY A N 1
ATOM 1403 C CA . GLY A 1 183 ? -15.648 28.402 45.399 1.00 57.34 183 GLY A CA 1
ATOM 1404 C C . GLY A 1 183 ? -15.738 26.988 45.976 1.00 57.34 183 GLY A C 1
ATOM 1405 O O . GLY A 1 183 ? -16.178 26.834 47.112 1.00 57.34 183 GLY A O 1
ATOM 1406 N N . ASP A 1 184 ? -15.353 25.965 45.206 1.00 59.34 184 ASP A N 1
ATOM 1407 C CA . ASP A 1 184 ? -15.208 24.603 45.729 1.00 59.34 184 ASP A CA 1
ATOM 1408 C C . ASP A 1 184 ? -13.719 24.329 46.051 1.00 59.34 184 ASP A C 1
ATOM 1410 O O . ASP A 1 184 ? -12.903 24.191 45.134 1.00 59.34 184 ASP A O 1
ATOM 1414 N N . PRO A 1 185 ? -13.314 24.302 47.335 1.00 52.91 185 PRO A N 1
ATOM 1415 C CA . PRO A 1 185 ? -11.914 24.227 47.765 1.00 52.91 185 PRO A CA 1
ATOM 1416 C C . PRO A 1 185 ? -11.255 22.837 47.606 1.00 52.91 185 PRO A C 1
ATOM 1418 O O . PRO A 1 185 ? -10.354 22.497 48.369 1.00 52.91 185 PRO A O 1
ATOM 1421 N N . ARG A 1 186 ? -11.663 22.010 46.632 1.00 54.72 186 ARG A N 1
ATOM 1422 C CA . ARG A 1 186 ? -11.144 20.633 46.457 1.00 54.72 186 ARG A CA 1
ATOM 1423 C C . ARG A 1 186 ? -10.205 20.399 45.269 1.00 54.72 186 ARG A C 1
ATOM 1425 O O . ARG A 1 186 ? -9.799 19.266 45.054 1.00 54.72 186 ARG A O 1
ATOM 1432 N N . VAL A 1 187 ? -9.796 21.440 44.539 1.00 52.47 187 VAL A N 1
ATOM 1433 C CA . VAL A 1 187 ? -8.887 21.310 43.371 1.00 52.47 187 VAL A CA 1
ATOM 1434 C C . VAL A 1 187 ? -7.602 22.131 43.550 1.00 52.47 187 VAL A C 1
ATOM 1436 O O . VAL A 1 187 ? -7.079 22.722 42.615 1.00 52.47 187 VAL A O 1
ATOM 1439 N N . ALA A 1 188 ? -7.096 22.212 44.781 1.00 50.97 188 ALA A N 1
ATOM 1440 C CA . ALA A 1 188 ? -5.779 22.791 45.074 1.00 50.97 188 ALA A CA 1
ATOM 1441 C C . ALA A 1 188 ? -4.705 21.720 45.358 1.00 50.97 188 ALA A C 1
ATOM 1443 O O . ALA A 1 188 ? -3.580 22.074 45.696 1.00 50.97 188 ALA A O 1
ATOM 1444 N N . GLN A 1 189 ? -5.032 20.425 45.235 1.00 49.72 189 GLN A N 1
ATOM 1445 C CA . GLN A 1 189 ? -4.128 19.325 45.605 1.00 49.72 189 GLN A CA 1
ATOM 1446 C C . GLN A 1 189 ? -3.619 18.439 44.457 1.00 49.72 189 GLN A C 1
ATOM 1448 O O . GLN A 1 189 ? -2.714 17.655 44.706 1.00 49.72 189 GLN A O 1
ATOM 1453 N N . ASP A 1 190 ? -4.054 18.630 43.207 1.00 43.72 190 ASP A N 1
ATOM 1454 C CA . ASP A 1 190 ? -3.506 17.879 42.057 1.00 43.72 190 ASP A CA 1
ATOM 1455 C C . ASP A 1 190 ? -2.509 18.704 41.223 1.00 43.72 190 ASP A C 1
ATOM 1457 O O . ASP A 1 190 ? -2.406 18.553 40.006 1.00 43.72 190 ASP A O 1
ATOM 1461 N N . THR A 1 191 ? -1.736 19.567 41.887 1.00 50.59 191 THR A N 1
ATOM 1462 C CA . THR A 1 191 ? -0.460 20.045 41.340 1.00 50.59 191 THR A CA 1
ATOM 1463 C C . THR A 1 191 ? 0.665 19.250 42.002 1.00 50.59 191 THR A C 1
ATOM 1465 O O . THR A 1 191 ? 1.138 19.657 43.066 1.00 50.59 191 THR A O 1
ATOM 1468 N N . PRO A 1 192 ? 1.152 18.144 41.410 1.00 47.34 192 PRO A N 1
ATOM 1469 C CA . PRO A 1 192 ? 2.492 17.695 41.703 1.00 47.34 192 PRO A CA 1
ATOM 1470 C C . PRO A 1 192 ? 3.451 18.611 40.947 1.00 47.34 192 PRO A C 1
ATOM 1472 O O . PRO A 1 192 ? 3.512 18.644 39.718 1.00 47.34 192 PRO A O 1
ATOM 1475 N N . ALA A 1 193 ? 4.186 19.390 41.727 1.00 50.59 193 ALA A N 1
ATOM 1476 C CA . ALA A 1 193 ? 5.440 19.972 41.316 1.00 50.59 193 ALA A CA 1
ATOM 1477 C C . ALA A 1 193 ? 6.410 18.846 40.934 1.00 50.59 193 ALA A C 1
ATOM 1479 O O . ALA A 1 193 ? 7.069 18.313 41.814 1.00 50.59 193 ALA A O 1
ATOM 1480 N N . ASP A 1 194 ? 6.492 18.481 39.654 1.00 45.19 194 ASP A N 1
ATOM 1481 C CA . ASP A 1 194 ? 7.698 17.864 39.098 1.00 45.19 194 ASP A CA 1
ATOM 1482 C C . ASP A 1 194 ? 7.686 17.885 37.562 1.00 45.19 194 ASP A C 1
ATOM 1484 O O . ASP A 1 194 ? 6.924 17.159 36.934 1.00 45.19 194 ASP A O 1
ATOM 1488 N N . THR A 1 195 ? 8.457 18.791 36.957 1.00 56.88 195 THR A N 1
ATOM 1489 C CA . THR A 1 195 ? 9.361 18.562 35.802 1.00 56.88 195 THR A CA 1
ATOM 1490 C C . THR A 1 195 ? 10.053 19.903 35.501 1.00 56.88 195 THR A C 1
ATOM 1492 O O . THR A 1 195 ? 9.954 20.478 34.420 1.00 56.88 195 THR A O 1
ATOM 1495 N N . THR A 1 196 ? 10.742 20.443 36.506 1.00 52.19 196 THR A N 1
ATOM 1496 C CA . THR A 1 196 ? 11.802 21.443 36.311 1.00 52.19 196 THR A CA 1
ATOM 1497 C C . THR A 1 196 ? 13.013 20.924 37.067 1.00 52.19 196 THR A C 1
ATOM 1499 O O . THR A 1 196 ? 13.352 21.462 38.116 1.00 52.19 196 THR A O 1
ATOM 1502 N N . ARG A 1 197 ? 13.603 19.823 36.582 1.00 48.28 197 ARG A N 1
ATOM 1503 C CA . ARG A 1 197 ? 15.008 19.416 36.773 1.00 48.28 197 ARG A CA 1
ATOM 1504 C C . ARG A 1 197 ? 15.236 18.001 36.242 1.00 48.28 197 ARG A C 1
ATOM 1506 O O . ARG A 1 197 ? 15.000 17.044 36.953 1.00 48.28 197 ARG A O 1
ATOM 1513 N N . GLU A 1 198 ? 15.716 17.929 35.006 1.00 43.91 198 GLU A N 1
ATOM 1514 C CA . GLU A 1 198 ? 16.707 16.980 34.458 1.00 43.91 198 GLU A CA 1
ATOM 1515 C C . GLU A 1 198 ? 16.735 17.252 32.944 1.00 43.91 198 GLU A C 1
ATOM 1517 O O . GLU A 1 198 ? 15.698 17.168 32.298 1.00 43.91 198 GLU A O 1
ATOM 1522 N N . GLY A 1 199 ? 17.796 17.660 32.254 1.00 44.97 199 GLY A N 1
ATOM 1523 C CA . GLY A 1 199 ? 19.190 18.041 32.502 1.00 44.97 199 GLY A CA 1
ATOM 1524 C C . GLY A 1 199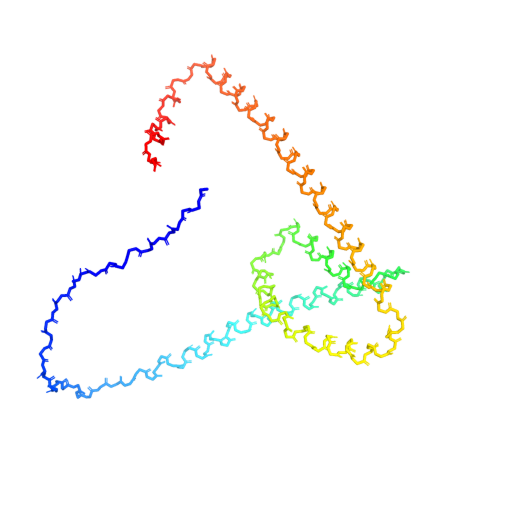 ? 19.658 18.620 31.145 1.00 44.97 199 GLY A C 1
ATOM 1525 O O . GLY A 1 199 ? 19.156 18.201 30.103 1.00 44.97 199 GLY A O 1
ATOM 1526 N N . ALA A 1 200 ? 20.295 19.792 31.118 1.00 42.00 200 ALA A N 1
ATOM 1527 C CA . ALA A 1 200 ? 21.754 19.924 31.028 1.00 42.00 200 ALA A CA 1
ATOM 1528 C C . ALA A 1 200 ? 22.340 19.311 29.742 1.00 42.00 200 ALA A C 1
ATOM 1530 O O . ALA A 1 200 ? 22.368 18.068 29.635 1.00 42.00 200 ALA A O 1
#

Organism: NCBI:txid626934

Sequence (200 aa):
MQRIYIEPSDARRSTTPDDGTPNEQNPDGIAPRARRRDKAKRDSRKLGMFCIQLAFLAGVCYVGNAVSASLPIAIPGNICSMAILLVLLISGIIAEEKIALISNFLLKYMPFFFIPAGVTILTSLPLIEGRIPQFLLVCLLTTVIVFLATSITVVLVTRLQKYVHAKRAGRDARLAAVFTLKGDPRVAQDTPADTTREGA

Foldseek 3Di:
DDDDDDDDPDDDDDDDPDDPDPDDDDDDDDDPPVVVVVVVVVVVVVVVLLVVLVVVLVVLLVVLCVVCVVDPDPDPSVVSSVVSVVVCVVVVVDDPVSVVVNVVVCVVCVVVVVVVVVVVVVVVVVVCVVPVVVVVVVVVVVVVVVVVVVVVVVVVVVVVVVVVVVVVVVVVVVVVVVVVVVPDPPPPPPDDPDDPDDDD

Secondary structure (DSSP, 8-state):
---------------------------------HHHHHHHHHHHHHHHHHHHHHHHHHHHHHHHHHHHHHSSS---HHHHHHHHHHHHHHTT-S-HHHHHHHHHHHHHTHHHHHHHHHHHHHHHGGGTGGGHHHHHHHHHHHHHHHHHHHHHHHHHHHHHHHHHHHHHHHHHHHHHHHHHHTT-TTSSS------S----

Radius of gyration: 31.25 Å; chains: 1; bounding box: 63×73×75 Å